Protein AF-A0ABD1DBE0-F1 (afdb_monomer_lite)

Sequence (250 aa):
MDDDDFSSISGDSIPGVVDIRVKKTTKARCPPITVRNKSAIEINNLMSRLGGGGGNYSLRNFEKAVQIKVKCADLFQKITAELVQLNAEFFTHAKPEDALVKIVLSGLPVFEVDDLIEELEKNNIFPREVKVLSKSEGGNRALYLLNFLKGSVKLTQLREAEKASPSPRKFTSNVVAPGLSFASIAAGPGTGSPPGASTDEKEAPNDDLFTVTEFLGLAREMYARLSKCTTREEQFFALHELMVKYIYVH

pLDDT: mean 73.66, std 19.6, range [35.22, 97.19]

Organism: Culex pipiens pipiens (NCBI:txid38569)

Foldseek 3Di:
DDDDDPDDDPDDDDPDPDPPPPPPDPQPFFFKKKFFPDDPVRVVVVCVVLVVPDPQWDWDDDPGIIIIGGRDPVSVVVSVVVCVVVVTDMDTDPDLQADWWKKKWWDAFDDDPVVVQVVCVVLVHHFPDKDWDDDDPVRGITIIITIHGVPSDDPVSVVVSVVPDPDPRDTDIDGDDPDDDDDDDDDDDDDDDDDDDDDPPPPPPPVPDDDPVRVVVLVVQLVVQCVPDPDPVSNVVSVVVSCCVPVPPD

Structure (mmCIF, N/CA/C/O backbone):
data_AF-A0ABD1DBE0-F1
#
_entry.id   AF-A0ABD1DBE0-F1
#
loop_
_atom_site.group_PDB
_atom_site.id
_atom_site.type_symbol
_atom_site.label_atom_id
_atom_site.label_alt_id
_atom_site.label_comp_id
_atom_site.label_asym_id
_atom_site.label_entity_id
_atom_site.label_seq_id
_atom_site.pdbx_PDB_ins_code
_atom_site.Cartn_x
_atom_site.Cartn_y
_atom_site.Cartn_z
_atom_site.occupancy
_atom_site.B_iso_or_equiv
_atom_site.auth_seq_id
_atom_site.auth_comp_id
_atom_site.auth_asym_id
_atom_site.auth_atom_id
_atom_site.pdbx_PDB_model_num
ATOM 1 N N . MET A 1 1 ? -63.880 -35.839 4.174 1.00 60.94 1 MET A N 1
ATOM 2 C CA . MET A 1 1 ? -63.346 -37.208 4.085 1.00 60.94 1 MET A CA 1
ATOM 3 C C . MET A 1 1 ? -62.734 -37.260 2.716 1.00 60.94 1 MET A C 1
ATOM 5 O O . MET A 1 1 ? -63.444 -37.565 1.776 1.00 60.94 1 MET A O 1
ATOM 9 N N . ASP A 1 2 ? -61.486 -36.825 2.635 1.00 56.28 2 ASP A N 1
ATOM 10 C CA . ASP A 1 2 ? -60.647 -36.938 1.452 1.00 56.28 2 ASP A CA 1
ATOM 11 C C . ASP A 1 2 ? -59.255 -37.208 2.020 1.00 56.28 2 ASP A C 1
ATOM 13 O O . ASP A 1 2 ? -58.654 -36.359 2.682 1.00 56.28 2 ASP A O 1
ATOM 17 N N . ASP A 1 3 ? -58.882 -38.480 1.930 1.00 64.38 3 ASP A N 1
ATOM 18 C CA . ASP A 1 3 ? -57.630 -39.059 2.386 1.00 64.38 3 ASP A CA 1
ATOM 19 C C . ASP A 1 3 ? -56.597 -38.873 1.267 1.00 64.38 3 ASP A C 1
ATOM 21 O O . ASP A 1 3 ? -56.601 -39.615 0.286 1.00 64.38 3 ASP A O 1
ATOM 25 N N . ASP A 1 4 ? -55.731 -37.866 1.393 1.00 63.47 4 ASP A N 1
ATOM 26 C CA . ASP A 1 4 ? -54.583 -37.693 0.500 1.00 63.47 4 ASP A CA 1
ATOM 27 C C . ASP A 1 4 ? -53.352 -38.408 1.080 1.00 63.47 4 ASP A C 1
ATOM 29 O O . ASP A 1 4 ? -52.659 -37.924 1.982 1.00 63.47 4 ASP A O 1
ATOM 33 N N . ASP A 1 5 ? -53.111 -39.592 0.519 1.00 64.62 5 ASP A N 1
ATOM 34 C CA . ASP A 1 5 ? -51.928 -40.440 0.651 1.00 64.62 5 ASP A CA 1
ATOM 35 C C . ASP A 1 5 ? -50.642 -39.688 0.248 1.00 64.62 5 ASP A C 1
ATOM 37 O O . ASP A 1 5 ? -50.297 -39.564 -0.931 1.00 64.62 5 ASP A O 1
ATOM 41 N N . PHE A 1 6 ? -49.862 -39.231 1.232 1.00 63.81 6 PHE A N 1
ATOM 42 C CA . PHE A 1 6 ? -48.467 -38.842 1.011 1.00 63.81 6 PHE A CA 1
ATOM 43 C C . PHE A 1 6 ? -47.574 -40.086 1.047 1.00 63.81 6 PHE A C 1
ATOM 45 O O . PHE A 1 6 ? -47.069 -40.511 2.089 1.00 63.81 6 PHE A O 1
ATOM 52 N N . SER A 1 7 ? -47.366 -40.664 -0.135 1.00 60.12 7 SER A N 1
ATOM 53 C CA . SER A 1 7 ? -46.402 -41.731 -0.388 1.00 60.12 7 SER A CA 1
ATOM 54 C C . SER A 1 7 ? -45.009 -41.362 0.133 1.00 60.12 7 SER A C 1
ATOM 56 O O . SER A 1 7 ? -44.424 -40.344 -0.246 1.00 60.12 7 SER A O 1
ATOM 58 N N . SER A 1 8 ? -44.476 -42.227 0.991 1.00 59.47 8 SER A N 1
ATOM 59 C CA . SER A 1 8 ? -43.139 -42.143 1.568 1.00 59.47 8 SER A CA 1
ATOM 60 C C . SER A 1 8 ? -42.066 -42.281 0.484 1.00 59.47 8 SER A C 1
ATOM 62 O O . SER A 1 8 ? -41.892 -43.352 -0.093 1.00 59.47 8 SER A O 1
ATOM 64 N N . ILE A 1 9 ? -41.326 -41.203 0.216 1.00 57.12 9 ILE A N 1
ATOM 65 C CA . ILE A 1 9 ? -40.129 -41.237 -0.629 1.00 57.12 9 ILE A CA 1
ATOM 66 C C . ILE A 1 9 ? -38.956 -41.692 0.245 1.00 57.12 9 ILE A C 1
ATOM 68 O O . ILE A 1 9 ? -38.385 -40.915 1.011 1.00 57.12 9 ILE A O 1
ATOM 72 N N . SER A 1 10 ? -38.608 -42.971 0.139 1.00 58.34 10 SER A N 1
ATOM 73 C CA . SER A 1 10 ? -37.340 -43.533 0.602 1.00 58.34 10 SER A CA 1
ATOM 74 C C . SER A 1 10 ? -36.213 -42.960 -0.260 1.00 58.34 10 SER A C 1
ATOM 76 O O . SER A 1 10 ? -35.997 -43.390 -1.389 1.00 58.34 10 SER A O 1
ATOM 78 N N . GLY A 1 11 ? -35.529 -41.941 0.259 1.00 54.66 11 GLY A N 1
ATOM 79 C CA . GLY A 1 11 ? -34.370 -41.335 -0.388 1.00 54.66 11 GLY A CA 1
ATOM 80 C C . GLY A 1 11 ? -33.177 -42.287 -0.392 1.00 54.66 11 GLY A C 1
ATOM 81 O O . GLY A 1 11 ? -32.609 -42.583 0.661 1.00 54.66 11 GLY A O 1
ATOM 82 N N . ASP A 1 12 ? -32.804 -42.736 -1.588 1.00 50.94 12 ASP A N 1
ATOM 83 C CA . ASP A 1 12 ? -31.560 -43.442 -1.871 1.00 50.94 12 ASP A CA 1
ATOM 84 C C . ASP A 1 12 ? -30.353 -42.677 -1.314 1.00 50.94 12 ASP A C 1
ATOM 86 O O . ASP A 1 12 ? -30.133 -41.491 -1.575 1.00 50.94 12 ASP A O 1
ATOM 90 N N . SER A 1 13 ? -29.552 -43.385 -0.523 1.00 50.91 13 SER A N 1
ATOM 91 C CA . SER A 1 13 ? -28.300 -42.884 0.032 1.00 50.91 13 SER A CA 1
ATOM 92 C C . SER A 1 13 ? -27.265 -42.768 -1.083 1.00 50.91 13 SER A C 1
ATOM 94 O O . SER A 1 13 ? -26.750 -43.778 -1.551 1.00 50.91 13 SER A O 1
ATOM 96 N N . ILE A 1 14 ? -26.953 -41.539 -1.504 1.00 63.38 14 ILE A N 1
ATOM 97 C CA . ILE A 1 14 ? -25.904 -41.248 -2.490 1.00 63.38 14 ILE A CA 1
ATOM 98 C C . ILE A 1 14 ? -24.526 -41.554 -1.863 1.00 63.38 14 ILE A C 1
ATOM 100 O O . ILE A 1 14 ? -24.116 -40.858 -0.928 1.00 63.38 14 ILE A O 1
ATOM 104 N N . PRO A 1 15 ? -23.766 -42.547 -2.362 1.00 53.00 15 PRO A N 1
ATOM 105 C CA . PRO A 1 15 ? -22.412 -42.813 -1.903 1.00 53.00 15 PRO A CA 1
ATOM 106 C C . PRO A 1 15 ? -21.446 -41.895 -2.660 1.00 53.00 15 PRO A C 1
ATOM 108 O O . PRO A 1 15 ? -21.147 -42.114 -3.831 1.00 53.00 15 PRO A O 1
ATOM 111 N N . GLY A 1 16 ? -20.972 -40.831 -2.010 1.00 47.97 16 GLY A N 1
ATOM 112 C CA . GLY A 1 16 ? -20.000 -39.931 -2.643 1.00 47.97 16 GLY A CA 1
ATOM 113 C C . GLY A 1 16 ? -19.801 -38.561 -2.004 1.00 47.97 16 GLY A C 1
ATOM 114 O O . GLY A 1 16 ? -19.225 -37.683 -2.644 1.00 47.97 16 GLY A O 1
ATOM 115 N N . VAL A 1 17 ? -20.258 -38.336 -0.767 1.00 46.41 17 VAL A N 1
ATOM 116 C CA . VAL A 1 17 ? -19.965 -37.084 -0.058 1.00 46.41 17 VAL A CA 1
ATOM 117 C C . VAL A 1 17 ? -18.508 -37.126 0.392 1.00 46.41 17 VAL A C 1
ATOM 119 O O . VAL A 1 17 ? -18.165 -37.681 1.433 1.00 46.41 17 VAL A O 1
ATOM 122 N N . VAL A 1 18 ? -17.638 -36.573 -0.452 1.00 51.31 18 VAL A N 1
ATOM 123 C CA . VAL A 1 18 ? -16.249 -36.276 -0.115 1.00 51.31 18 VAL A CA 1
ATOM 124 C C . VAL A 1 18 ? -16.282 -35.362 1.102 1.00 51.31 18 VAL A C 1
ATOM 126 O O . VAL A 1 18 ? -16.837 -34.267 1.049 1.00 51.31 18 VAL A O 1
ATOM 129 N N . ASP A 1 19 ? -15.722 -35.841 2.206 1.00 44.81 19 ASP A N 1
ATOM 130 C CA . ASP A 1 19 ? -15.603 -35.119 3.465 1.00 44.81 19 ASP A CA 1
ATOM 131 C C . ASP A 1 19 ? -14.685 -33.903 3.236 1.00 44.81 19 ASP A C 1
ATOM 133 O O . ASP A 1 19 ? -13.456 -33.971 3.356 1.00 44.81 19 ASP A O 1
ATOM 137 N N . ILE A 1 20 ? -15.266 -32.782 2.790 1.00 51.00 20 ILE A N 1
ATOM 138 C CA . ILE A 1 20 ? -14.554 -31.516 2.623 1.00 51.00 20 ILE A CA 1
ATOM 139 C C . ILE A 1 20 ? -14.240 -31.033 4.035 1.00 51.00 20 ILE A C 1
ATOM 141 O O . ILE A 1 20 ? -14.990 -30.273 4.648 1.00 51.00 20 ILE A O 1
ATOM 145 N N . ARG A 1 21 ? -13.090 -31.469 4.560 1.00 43.38 21 ARG A N 1
ATOM 146 C CA . ARG A 1 21 ? -12.426 -30.836 5.699 1.00 43.38 21 ARG A CA 1
ATOM 147 C C . ARG A 1 21 ? -12.180 -29.379 5.327 1.00 43.38 21 ARG A C 1
ATOM 149 O O . ARG A 1 21 ? -11.148 -29.038 4.745 1.00 43.38 21 ARG A O 1
ATOM 156 N N . VAL A 1 22 ? -13.134 -28.517 5.674 1.00 44.88 22 VAL A N 1
ATOM 157 C CA . VAL A 1 22 ? -12.983 -27.065 5.658 1.00 44.88 22 VAL A CA 1
ATOM 158 C C . VAL A 1 22 ? -11.806 -26.761 6.573 1.00 44.88 22 VAL A C 1
ATOM 160 O O . VAL A 1 22 ? -11.912 -26.789 7.802 1.00 44.88 22 VAL A O 1
ATOM 163 N N . LYS A 1 23 ? -10.632 -26.555 5.967 1.00 46.38 23 LYS A N 1
ATOM 164 C CA . LYS A 1 23 ? -9.435 -26.116 6.676 1.00 46.38 23 LYS A CA 1
ATOM 165 C C . LYS A 1 23 ? -9.840 -24.862 7.438 1.00 46.38 23 LYS A C 1
ATOM 167 O O . LYS A 1 23 ? -10.303 -23.908 6.820 1.00 46.38 23 LYS A O 1
ATOM 172 N N . LYS A 1 24 ? -9.709 -24.887 8.770 1.00 48.47 24 LYS A N 1
ATOM 173 C CA . LYS A 1 24 ? -9.919 -23.722 9.637 1.00 48.47 24 LYS A CA 1
ATOM 174 C C . LYS A 1 24 ? -9.063 -22.583 9.092 1.00 48.47 24 LYS A C 1
ATOM 176 O O . LYS A 1 24 ? -7.869 -22.518 9.367 1.00 48.47 24 LYS A O 1
ATOM 181 N N . THR A 1 25 ? -9.667 -21.707 8.299 1.00 49.22 25 THR A N 1
ATOM 182 C CA . THR A 1 25 ? -9.037 -20.473 7.856 1.00 49.22 25 THR A CA 1
ATOM 183 C C . THR A 1 25 ? -8.754 -19.685 9.119 1.00 49.22 25 THR A C 1
ATOM 185 O O . THR A 1 25 ? -9.671 -19.374 9.888 1.00 49.22 25 THR A O 1
ATOM 188 N N . THR A 1 26 ? -7.478 -19.433 9.385 1.00 57.81 26 THR A N 1
ATOM 189 C CA . THR A 1 26 ? -7.055 -18.535 10.450 1.00 57.81 26 THR A CA 1
ATOM 190 C C . THR A 1 26 ? -7.797 -17.222 10.241 1.00 57.81 26 THR A C 1
ATOM 192 O O . THR A 1 26 ? -7.632 -16.559 9.222 1.00 57.81 26 THR A O 1
ATOM 195 N N . LYS A 1 27 ? -8.716 -16.894 11.160 1.00 64.81 27 LYS A N 1
ATOM 196 C CA . LYS A 1 27 ? -9.523 -15.676 11.068 1.00 64.81 27 LYS A CA 1
ATOM 197 C C . LYS A 1 27 ? -8.554 -14.500 11.021 1.00 64.81 27 LYS A C 1
ATOM 199 O O . LYS A 1 27 ? -7.912 -14.200 12.030 1.00 64.81 27 LYS A O 1
ATOM 204 N N . ALA A 1 28 ? -8.408 -13.895 9.844 1.00 65.88 28 ALA A N 1
ATOM 205 C CA . ALA A 1 28 ? -7.557 -12.737 9.656 1.00 65.88 28 ALA A CA 1
ATOM 206 C C . ALA A 1 28 ? -8.012 -11.665 10.652 1.00 65.88 28 ALA A C 1
ATOM 208 O O . ALA A 1 28 ? -9.179 -11.270 10.677 1.00 65.88 28 ALA A O 1
ATOM 209 N N . ARG A 1 29 ? -7.113 -11.262 11.553 1.00 78.88 29 ARG A N 1
ATOM 210 C CA . ARG A 1 29 ? -7.430 -10.223 12.534 1.00 78.88 29 ARG A CA 1
ATOM 211 C C . ARG A 1 29 ? -7.582 -8.899 11.797 1.00 78.88 29 ARG A C 1
ATOM 213 O O . ARG A 1 29 ? -6.712 -8.530 11.012 1.00 78.88 29 ARG A O 1
ATOM 220 N N . CYS A 1 30 ? -8.670 -8.188 12.076 1.00 87.44 30 CYS A N 1
ATOM 221 C CA . CYS A 1 30 ? -8.876 -6.852 11.534 1.00 87.44 30 CYS A CA 1
ATOM 222 C C . CYS A 1 30 ? -7.806 -5.891 12.086 1.00 87.44 30 CYS A C 1
ATOM 224 O O . CYS A 1 30 ? -7.442 -5.994 13.266 1.00 87.44 30 CYS A O 1
ATOM 226 N N . PRO A 1 31 ? -7.298 -4.960 11.262 1.00 89.12 31 PRO A N 1
ATOM 227 C CA . PRO A 1 31 ? -6.355 -3.956 11.726 1.00 89.12 31 PRO A CA 1
ATOM 228 C C . PRO A 1 31 ? -7.013 -3.017 12.755 1.00 89.12 31 PRO A C 1
ATOM 230 O O . PRO A 1 31 ? -8.228 -2.809 12.720 1.00 89.12 31 PRO A O 1
ATOM 233 N N . PRO A 1 32 ? -6.236 -2.438 13.687 1.00 93.94 32 PRO A N 1
ATOM 234 C CA . PRO A 1 32 ? -6.761 -1.443 14.613 1.00 93.94 32 PRO A CA 1
ATOM 235 C C . PRO A 1 32 ? -7.088 -0.127 13.888 1.00 93.94 32 PRO A C 1
ATOM 237 O O . PRO A 1 32 ? -6.366 0.292 12.979 1.00 93.94 32 PRO A O 1
ATOM 240 N N . ILE A 1 33 ? -8.159 0.532 14.334 1.00 95.00 33 ILE A N 1
ATOM 241 C CA . ILE A 1 33 ? -8.609 1.857 13.883 1.00 95.00 33 ILE A CA 1
ATOM 242 C C . ILE A 1 33 ? -8.226 2.862 14.969 1.00 95.00 33 ILE A C 1
ATOM 244 O O . ILE A 1 33 ? -8.607 2.687 16.117 1.00 95.00 33 ILE A O 1
ATOM 248 N N . THR A 1 34 ? -7.500 3.918 14.639 1.00 96.12 34 THR A N 1
ATOM 249 C CA . THR A 1 34 ? -7.138 4.999 15.562 1.00 96.12 34 THR A CA 1
ATOM 250 C C . THR A 1 34 ? -7.891 6.258 15.163 1.00 96.12 34 THR A C 1
ATOM 252 O O . THR A 1 34 ? -7.626 6.816 14.105 1.00 96.12 34 THR A O 1
ATOM 255 N N . VAL A 1 35 ? -8.815 6.723 15.997 1.00 96.88 35 VAL A N 1
ATOM 256 C CA . VAL A 1 35 ? -9.623 7.924 15.744 1.00 96.88 35 VAL A CA 1
ATOM 257 C C . VAL A 1 35 ? -9.042 9.098 16.528 1.00 96.88 35 VAL A C 1
ATOM 259 O O . VAL A 1 35 ? -8.785 8.963 17.724 1.00 96.88 35 VAL A O 1
ATOM 262 N N . ARG A 1 36 ? -8.810 10.238 15.874 1.00 96.31 36 ARG A N 1
ATOM 263 C CA . ARG A 1 36 ? -8.337 11.481 16.503 1.00 96.31 36 ARG A CA 1
ATOM 264 C C . ARG A 1 36 ? -9.504 12.388 16.873 1.00 96.31 36 ARG A C 1
ATOM 266 O O . ARG A 1 36 ? -10.579 12.295 16.289 1.00 96.31 36 ARG A O 1
ATOM 273 N N . ASN A 1 37 ? -9.269 13.271 17.845 1.00 94.69 37 ASN A N 1
ATOM 274 C CA . ASN A 1 37 ? -10.203 14.336 18.241 1.00 94.69 37 ASN A CA 1
ATOM 275 C C . ASN A 1 37 ? -11.610 13.837 18.627 1.00 94.69 37 ASN A C 1
ATOM 277 O O . ASN A 1 37 ? -12.593 14.562 18.495 1.00 94.69 37 ASN A O 1
ATOM 281 N N . LYS A 1 38 ? -11.710 12.589 19.098 1.00 96.12 38 LYS A N 1
ATOM 282 C CA . LYS A 1 38 ? -12.946 11.977 19.588 1.00 96.12 38 LYS A CA 1
ATOM 283 C C . LYS A 1 38 ? -12.717 11.370 20.958 1.00 96.12 38 LYS A C 1
ATOM 285 O O . LYS A 1 38 ? -11.703 10.715 21.196 1.00 96.12 38 LYS A O 1
ATOM 290 N N . SER A 1 39 ? -13.666 11.594 21.854 1.00 95.75 39 SER A N 1
ATOM 291 C CA . SER A 1 39 ? -13.662 11.018 23.193 1.00 95.75 39 SER A CA 1
ATOM 292 C C . SER A 1 39 ? -14.046 9.539 23.155 1.00 95.75 39 SER A C 1
ATOM 294 O O . SER A 1 39 ? -14.795 9.079 22.290 1.00 95.75 39 SER A O 1
ATOM 296 N N . ALA A 1 40 ? -13.579 8.780 24.147 1.00 95.56 40 ALA A N 1
ATOM 297 C CA . ALA A 1 40 ? -13.954 7.376 24.297 1.00 95.56 40 ALA A CA 1
ATOM 298 C C . ALA A 1 40 ? -15.474 7.190 24.429 1.00 95.56 40 ALA A C 1
ATOM 300 O O . ALA A 1 40 ? -16.008 6.183 23.978 1.00 95.56 40 ALA A O 1
ATOM 301 N N . ILE A 1 41 ? -16.164 8.179 25.008 1.00 95.88 41 ILE A N 1
ATOM 302 C CA . ILE A 1 41 ? -17.616 8.184 25.200 1.00 95.88 41 ILE A CA 1
ATOM 303 C C . ILE A 1 41 ? -18.332 8.306 23.851 1.00 95.88 41 ILE A C 1
ATOM 305 O O . ILE A 1 41 ? -19.214 7.503 23.561 1.00 95.88 41 ILE A O 1
ATOM 309 N N . GLU A 1 42 ? -17.923 9.248 22.994 1.00 95.56 42 GLU A N 1
ATOM 310 C CA . GLU A 1 42 ? -18.487 9.391 21.643 1.00 95.56 42 GLU A CA 1
ATOM 311 C C . GLU A 1 42 ? -18.301 8.116 20.819 1.00 95.56 42 GLU A C 1
ATOM 313 O O . GLU A 1 42 ? -19.245 7.649 20.181 1.00 95.56 42 GLU A O 1
ATOM 318 N N . ILE A 1 43 ? -17.104 7.523 20.872 1.00 95.62 43 ILE A N 1
ATOM 319 C CA . ILE A 1 43 ? -16.826 6.257 20.190 1.00 95.62 43 ILE A CA 1
ATOM 320 C C . ILE A 1 43 ? -17.679 5.130 20.777 1.00 95.62 43 ILE A C 1
ATOM 322 O O . ILE A 1 43 ? -18.236 4.335 20.028 1.00 95.62 43 ILE A O 1
ATOM 326 N N . ASN A 1 44 ? -17.847 5.056 22.096 1.00 94.88 44 ASN A N 1
ATOM 327 C CA . ASN A 1 44 ? -18.676 4.023 22.712 1.00 94.88 44 ASN A CA 1
ATOM 328 C C . ASN A 1 44 ? -20.164 4.159 22.332 1.00 94.88 44 ASN A C 1
ATOM 330 O O . ASN A 1 44 ? -20.834 3.155 22.078 1.00 94.88 44 ASN A O 1
ATOM 334 N N . ASN A 1 45 ? -20.664 5.392 22.215 1.00 95.19 45 ASN A N 1
ATOM 335 C CA . ASN A 1 45 ? -22.016 5.683 21.733 1.00 95.19 45 ASN A CA 1
ATOM 336 C C . ASN A 1 45 ? -22.184 5.278 20.259 1.00 95.19 45 ASN A C 1
ATOM 338 O O . ASN A 1 45 ? -23.183 4.651 19.902 1.00 95.19 45 ASN A O 1
ATOM 342 N N . LEU A 1 46 ? -21.180 5.564 19.420 1.00 94.75 46 LEU A N 1
ATOM 343 C CA . LEU A 1 46 ? -21.120 5.125 18.022 1.00 94.75 46 LEU A CA 1
ATOM 344 C C . LEU A 1 46 ? -21.196 3.595 17.913 1.00 94.75 46 LEU A C 1
ATOM 346 O O . LEU A 1 46 ? -22.011 3.050 17.171 1.00 94.75 46 LEU A O 1
ATOM 350 N N . MET A 1 47 ? -20.377 2.899 18.703 1.00 93.44 47 MET A N 1
ATOM 351 C CA . MET A 1 47 ? -20.315 1.437 18.730 1.00 93.44 47 MET A CA 1
ATOM 352 C C . MET A 1 47 ? -21.628 0.808 19.198 1.00 93.44 47 MET A C 1
ATOM 354 O O . MET A 1 47 ? -22.054 -0.206 18.644 1.00 93.44 47 MET A O 1
ATOM 358 N N . SER A 1 48 ? -22.289 1.423 20.178 1.00 92.88 48 SER A N 1
ATOM 359 C CA . SER A 1 48 ? -23.592 0.970 20.674 1.00 92.88 48 SER A CA 1
ATOM 360 C C . SER A 1 48 ? -24.670 1.082 19.593 1.00 92.88 48 SER A C 1
ATOM 362 O O . SER A 1 48 ? -25.445 0.146 19.406 1.00 92.88 48 SER A O 1
ATOM 364 N N . ARG A 1 49 ? -24.666 2.173 18.812 1.00 94.12 49 ARG A N 1
ATOM 365 C CA . ARG A 1 49 ? -25.601 2.379 17.693 1.00 94.12 49 ARG A CA 1
ATOM 366 C C . ARG A 1 49 ? -25.413 1.366 16.562 1.00 94.12 49 ARG A C 1
ATOM 368 O O . ARG A 1 49 ? -26.392 0.908 15.985 1.00 94.12 49 ARG A O 1
ATOM 375 N N . LEU A 1 50 ? -24.171 0.982 16.266 1.00 92.50 50 LEU A N 1
ATOM 376 C CA . LEU A 1 50 ? -23.844 0.020 15.204 1.00 92.50 50 LEU A CA 1
ATOM 377 C C . LEU A 1 50 ? -24.085 -1.453 15.597 1.00 92.50 50 LEU A C 1
ATOM 379 O O . LEU A 1 50 ? -23.757 -2.354 14.821 1.00 92.50 50 LEU A O 1
ATOM 383 N N . GLY A 1 51 ? -24.638 -1.715 16.788 1.00 86.69 51 GLY A N 1
ATOM 384 C CA . GLY A 1 51 ? -24.875 -3.070 17.294 1.00 86.69 51 GLY A CA 1
ATOM 385 C C . GLY A 1 51 ? -23.607 -3.765 17.801 1.00 86.69 51 GLY A C 1
ATOM 386 O O . GLY A 1 51 ? -23.551 -4.990 17.855 1.00 86.69 51 GLY A O 1
ATOM 387 N N . GLY A 1 52 ? -22.572 -3.005 18.174 1.00 76.19 52 GLY A N 1
ATOM 388 C CA . GLY A 1 52 ? -21.287 -3.521 18.658 1.00 76.19 52 GLY A CA 1
ATOM 389 C C . GLY A 1 52 ? -21.299 -4.095 20.082 1.00 76.19 52 GLY A C 1
ATOM 390 O O . GLY A 1 52 ? -20.241 -4.495 20.573 1.00 76.19 52 GLY A O 1
ATOM 391 N N . GLY A 1 53 ? -22.455 -4.143 20.753 1.00 69.38 53 GLY A N 1
ATOM 392 C CA . GLY A 1 53 ? -22.594 -4.704 22.100 1.00 69.38 53 GLY A CA 1
ATOM 393 C C . GLY A 1 53 ? -22.090 -6.154 22.194 1.00 69.38 53 GLY A C 1
ATOM 394 O O . GLY A 1 53 ? -22.167 -6.915 21.232 1.00 69.38 53 GLY A O 1
ATOM 395 N N . GLY A 1 54 ? -21.536 -6.540 23.350 1.00 75.56 54 GLY A N 1
ATOM 396 C CA . GLY A 1 54 ? -21.134 -7.932 23.617 1.00 75.56 54 GLY A CA 1
ATOM 397 C C . GLY A 1 54 ? -19.644 -8.267 23.445 1.00 75.56 54 GLY A C 1
ATOM 398 O O . GLY A 1 54 ? -19.300 -9.410 23.166 1.00 75.56 54 GLY A O 1
ATOM 399 N N . GLY A 1 55 ? -18.729 -7.303 23.606 1.00 86.00 55 GLY A N 1
ATOM 400 C CA . GLY A 1 55 ? -17.284 -7.594 23.629 1.00 86.00 55 GLY A CA 1
ATOM 401 C C . GLY A 1 55 ? -16.667 -7.892 22.255 1.00 86.00 55 GLY A C 1
ATOM 402 O O . GLY A 1 55 ? -15.599 -8.510 22.162 1.00 86.00 55 GLY A O 1
ATOM 403 N N . ASN A 1 56 ? -17.324 -7.438 21.183 1.00 91.00 56 ASN A N 1
ATOM 404 C CA . ASN A 1 56 ? -16.848 -7.537 19.800 1.00 91.00 56 ASN A CA 1
ATOM 405 C C . ASN A 1 56 ? -15.761 -6.506 19.450 1.00 91.00 56 ASN A C 1
ATOM 407 O O . ASN A 1 56 ? -15.141 -6.591 18.385 1.00 91.00 56 ASN A O 1
ATOM 411 N N . TYR A 1 57 ? -15.495 -5.565 20.356 1.00 94.44 57 TYR A N 1
ATOM 412 C CA . TYR A 1 57 ? -14.438 -4.572 20.234 1.00 94.44 57 TYR A CA 1
ATOM 413 C C . TYR A 1 57 ? -13.740 -4.320 21.574 1.00 94.44 57 TYR A C 1
ATOM 415 O O . TYR A 1 57 ? -14.281 -4.625 22.635 1.00 94.44 57 TYR A O 1
ATOM 423 N N . SER A 1 58 ? -12.534 -3.754 21.522 1.00 94.38 58 SER A N 1
ATOM 424 C CA . SER A 1 58 ? -11.872 -3.151 22.681 1.00 94.38 58 SER A CA 1
ATOM 425 C C . SER A 1 58 ? -11.437 -1.730 22.352 1.00 94.38 58 SER A C 1
ATOM 427 O O . SER A 1 58 ? -10.920 -1.483 21.260 1.00 94.38 58 SER A O 1
ATOM 429 N N . LEU A 1 59 ? -11.578 -0.821 23.313 1.00 95.69 59 LEU A N 1
ATOM 430 C CA . LEU A 1 59 ? -11.097 0.553 23.207 1.00 95.69 59 LEU A CA 1
ATOM 431 C C . LEU A 1 59 ? -9.811 0.722 24.014 1.00 95.69 59 LEU A C 1
ATOM 433 O O . LEU A 1 59 ? -9.679 0.175 25.108 1.00 95.69 59 LEU A O 1
ATOM 437 N N . ARG A 1 60 ? -8.866 1.490 23.475 1.00 96.50 60 ARG A N 1
ATOM 438 C CA . ARG A 1 60 ? -7.675 1.949 24.187 1.00 96.50 60 ARG A CA 1
ATOM 439 C C . ARG A 1 60 ? -7.554 3.453 24.005 1.00 96.50 60 ARG A C 1
ATOM 441 O O . ARG A 1 60 ? -7.452 3.928 22.876 1.00 96.50 60 ARG A O 1
ATOM 448 N N . ASN A 1 61 ? -7.569 4.181 25.112 1.00 96.62 61 ASN A N 1
ATOM 449 C CA . ASN A 1 61 ? -7.461 5.633 25.095 1.00 96.62 61 ASN A CA 1
ATOM 450 C C . ASN A 1 61 ? -5.990 6.048 25.057 1.00 96.62 61 ASN A C 1
ATOM 452 O O . ASN A 1 61 ? -5.159 5.484 25.770 1.00 96.62 61 ASN A O 1
ATOM 456 N N . PHE A 1 62 ? -5.697 7.039 24.229 1.00 94.00 62 PHE A N 1
ATOM 457 C CA . PHE A 1 62 ? -4.429 7.748 24.134 1.00 94.00 62 PHE A CA 1
ATOM 458 C C . PHE A 1 62 ? -4.689 9.243 24.345 1.00 94.00 62 PHE A C 1
ATOM 460 O O . PHE A 1 62 ? -5.824 9.700 24.228 1.00 94.00 62 PHE A O 1
ATOM 467 N N . GLU A 1 63 ? -3.636 10.014 24.616 1.00 91.94 63 GLU A N 1
ATOM 468 C CA . GLU A 1 63 ? -3.727 11.435 24.991 1.00 91.94 63 GLU A CA 1
ATOM 469 C C . GLU A 1 63 ? -4.559 12.291 24.014 1.00 91.94 63 GLU A C 1
ATOM 471 O O . GLU A 1 63 ? -5.263 13.201 24.437 1.00 91.94 63 GLU A O 1
ATOM 476 N N . LYS A 1 64 ? -4.528 11.979 22.709 1.00 93.50 64 LYS A N 1
ATOM 477 C CA . LYS A 1 64 ? -5.272 12.708 21.657 1.00 93.50 64 LYS A CA 1
ATOM 478 C C . LYS A 1 64 ? -6.027 11.797 20.682 1.00 93.50 64 LYS A C 1
ATOM 480 O O . LYS A 1 64 ? -6.410 12.226 19.591 1.00 93.50 64 LYS A O 1
ATOM 485 N N . ALA A 1 65 ? -6.187 10.521 21.025 1.00 96.25 65 ALA A N 1
ATOM 486 C CA . ALA A 1 65 ? -6.790 9.542 20.129 1.00 96.25 65 ALA A CA 1
ATOM 487 C C . ALA A 1 65 ? -7.421 8.367 20.881 1.00 96.25 65 ALA A C 1
ATOM 489 O O . ALA A 1 65 ? -7.022 8.028 21.992 1.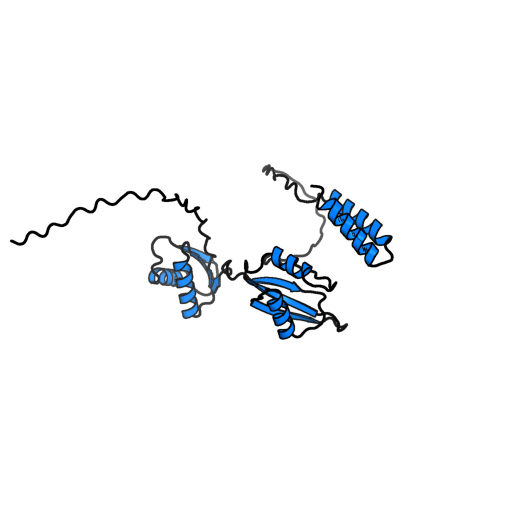00 96.25 65 ALA A O 1
ATOM 490 N N . VAL A 1 66 ? -8.362 7.688 20.236 1.00 97.19 66 VAL A N 1
ATOM 491 C CA . VAL A 1 66 ? -8.954 6.439 20.722 1.00 97.19 66 VAL A CA 1
ATOM 492 C C . VAL A 1 66 ? -8.675 5.350 19.699 1.00 97.19 66 VAL A C 1
ATOM 494 O O . VAL A 1 66 ? -9.041 5.469 18.531 1.00 97.19 66 VAL A O 1
ATOM 497 N N . GLN A 1 67 ? -8.016 4.276 20.128 1.00 96.44 67 GLN A N 1
ATOM 498 C CA . GLN A 1 67 ? -7.790 3.100 19.298 1.00 96.44 67 GLN A CA 1
ATOM 499 C C . GLN A 1 67 ? -8.890 2.066 19.534 1.00 96.44 67 GLN A C 1
ATOM 501 O O . GLN A 1 67 ? -9.126 1.628 20.658 1.00 96.44 67 GLN A O 1
ATOM 506 N N . ILE A 1 68 ? -9.517 1.633 18.450 1.00 95.44 68 ILE A N 1
ATOM 507 C CA . ILE A 1 68 ? -10.585 0.648 18.388 1.00 95.44 68 ILE A CA 1
ATOM 508 C C . ILE A 1 68 ? -10.000 -0.626 17.777 1.00 95.44 68 ILE A C 1
ATOM 510 O O . ILE A 1 68 ? -9.538 -0.636 16.633 1.00 95.44 68 ILE A O 1
ATOM 514 N N . LYS A 1 69 ? -10.011 -1.722 18.535 1.00 94.44 69 LYS A N 1
ATOM 515 C CA . LYS A 1 69 ? -9.701 -3.062 18.020 1.00 94.44 69 LYS A CA 1
ATOM 516 C C . LYS A 1 69 ? -11.001 -3.813 17.818 1.00 94.44 69 LYS A C 1
ATOM 518 O O . LYS A 1 69 ? -11.730 -4.024 18.781 1.00 94.44 69 LYS A O 1
ATOM 523 N N . VAL A 1 70 ? -11.276 -4.229 16.588 1.00 93.62 70 VAL A N 1
ATOM 524 C CA . VAL A 1 70 ? -12.529 -4.894 16.211 1.00 93.62 70 VAL A CA 1
ATOM 525 C C .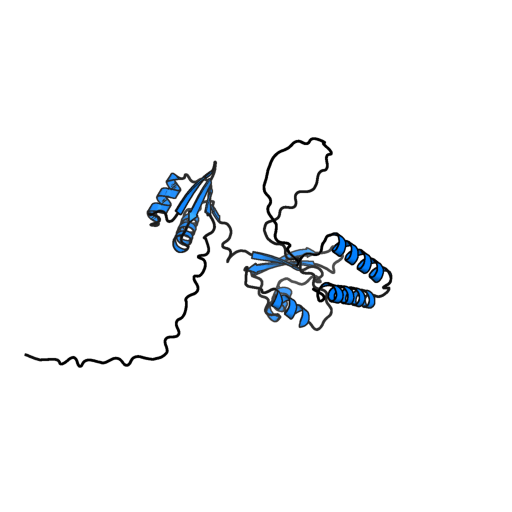 VAL A 1 70 ? -12.252 -6.370 15.929 1.00 93.62 70 VAL A C 1
ATOM 527 O O . VAL A 1 70 ? -11.268 -6.698 15.269 1.00 93.62 70 VAL A O 1
ATOM 530 N N . LYS A 1 71 ? -13.091 -7.276 16.441 1.00 90.88 71 LYS A N 1
ATOM 531 C CA . LYS A 1 71 ? -12.938 -8.729 16.222 1.00 90.88 71 LYS A CA 1
ATOM 532 C C . LYS A 1 71 ? -13.567 -9.218 14.913 1.00 90.88 71 LYS A C 1
ATOM 534 O O . LYS A 1 71 ? -13.156 -10.258 14.408 1.00 90.88 71 LYS A O 1
ATOM 539 N N . CYS A 1 72 ? -14.565 -8.499 14.398 1.00 88.69 72 CYS A N 1
ATOM 540 C CA . CYS A 1 72 ? -15.372 -8.888 13.241 1.00 88.69 72 CYS A CA 1
ATOM 541 C C . CYS A 1 72 ? -15.173 -7.928 12.057 1.00 88.69 72 CYS A C 1
ATOM 543 O O . CYS A 1 72 ? -15.172 -6.710 12.245 1.00 88.69 72 CYS A O 1
ATOM 545 N N . ALA A 1 73 ? -15.054 -8.475 10.843 1.00 87.94 73 ALA A N 1
ATOM 546 C CA . ALA A 1 73 ? -14.862 -7.700 9.617 1.00 87.94 73 ALA A CA 1
ATOM 547 C C . ALA A 1 73 ? -16.089 -6.840 9.262 1.00 87.94 73 ALA A C 1
ATOM 549 O O . ALA A 1 73 ? -15.929 -5.682 8.878 1.00 87.94 73 ALA A O 1
ATOM 550 N N . ASP A 1 74 ? -17.302 -7.354 9.478 1.00 90.50 74 ASP A N 1
ATOM 551 C CA . ASP A 1 74 ? -18.545 -6.623 9.186 1.00 90.50 74 ASP A CA 1
ATOM 552 C C . ASP A 1 74 ? -18.658 -5.359 10.040 1.00 90.50 74 ASP A C 1
ATOM 554 O O . ASP A 1 74 ? -18.999 -4.278 9.558 1.00 90.50 74 ASP A O 1
ATOM 558 N N . LEU A 1 75 ? -18.311 -5.479 11.325 1.00 91.75 75 LEU A N 1
ATOM 559 C CA . LEU A 1 75 ? -18.320 -4.356 12.255 1.00 91.75 75 LEU A CA 1
ATOM 560 C C . LEU A 1 75 ? -17.230 -3.336 11.891 1.00 91.75 75 LEU A C 1
ATOM 562 O O . LEU A 1 75 ? -17.481 -2.137 11.947 1.00 91.75 75 LEU A O 1
ATOM 566 N N . PHE A 1 76 ? -16.052 -3.792 11.449 1.00 92.12 76 PHE A N 1
ATOM 567 C CA . PHE A 1 76 ? -14.980 -2.914 10.970 1.00 92.12 76 PHE A CA 1
ATOM 568 C C . PHE A 1 76 ? -15.430 -2.059 9.776 1.00 92.12 76 PHE A C 1
ATOM 570 O O . PHE A 1 76 ? -15.179 -0.852 9.755 1.00 92.12 76 PHE A O 1
ATOM 577 N N . GLN A 1 77 ? -16.115 -2.660 8.797 1.00 91.88 77 GLN A N 1
ATOM 578 C CA . GLN A 1 77 ? -16.620 -1.928 7.633 1.00 91.88 77 GLN A CA 1
ATOM 579 C C . GLN A 1 77 ? -17.668 -0.887 8.034 1.00 91.88 77 GLN A C 1
ATOM 581 O O . GLN A 1 77 ? -17.557 0.267 7.624 1.00 91.88 77 GLN A O 1
ATOM 586 N N . LYS A 1 78 ? -18.623 -1.263 8.896 1.00 94.56 78 LYS A N 1
ATOM 587 C CA . LYS A 1 78 ? -19.656 -0.347 9.407 1.00 94.56 78 LYS A CA 1
ATOM 588 C C . LYS A 1 78 ? -19.059 0.850 10.146 1.00 94.56 78 LYS A C 1
ATOM 590 O O . LYS A 1 78 ? -19.433 1.980 9.863 1.00 94.56 78 LYS A O 1
ATOM 595 N N . ILE A 1 79 ? -18.097 0.618 11.044 1.00 94.19 79 ILE A N 1
ATOM 596 C CA . ILE A 1 79 ? -17.423 1.699 11.786 1.00 94.19 79 ILE A CA 1
ATOM 597 C C . ILE A 1 79 ? -16.688 2.629 10.829 1.00 94.19 79 ILE A C 1
ATOM 599 O O . ILE A 1 79 ? -16.769 3.843 10.969 1.00 94.19 79 ILE A O 1
ATOM 603 N N . THR A 1 80 ? -15.964 2.064 9.864 1.00 93.06 80 THR A N 1
ATOM 604 C CA . THR A 1 80 ? -15.189 2.854 8.905 1.00 93.06 80 THR A CA 1
ATOM 605 C C . THR A 1 80 ? -16.112 3.730 8.059 1.00 93.06 80 THR A C 1
ATOM 607 O O . THR A 1 80 ? -15.851 4.919 7.920 1.00 93.06 80 THR A O 1
ATOM 610 N N . ALA A 1 81 ? -17.217 3.172 7.551 1.00 94.12 81 ALA A N 1
ATOM 611 C CA . ALA A 1 81 ? -18.221 3.921 6.798 1.00 94.12 81 ALA A CA 1
ATOM 612 C C . ALA A 1 81 ? -18.825 5.066 7.629 1.00 94.12 81 ALA A C 1
ATOM 614 O O . ALA A 1 81 ? -18.912 6.194 7.152 1.00 94.12 81 ALA A O 1
ATOM 615 N N . GLU A 1 82 ? -19.169 4.801 8.888 1.00 9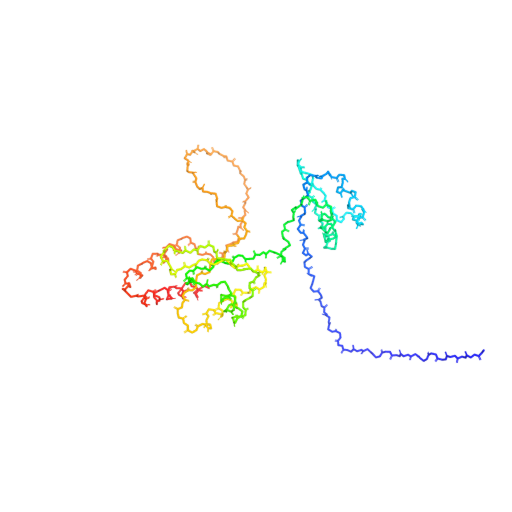5.69 82 GLU A N 1
ATOM 616 C CA . GLU A 1 82 ? -19.739 5.797 9.796 1.00 95.69 82 GLU A CA 1
ATOM 617 C C . GLU A 1 82 ? -18.732 6.908 10.154 1.00 95.69 82 GLU A C 1
ATOM 619 O O . GLU A 1 82 ? -19.078 8.086 10.180 1.00 95.69 82 GLU A O 1
ATOM 624 N N . LEU A 1 83 ? -17.459 6.567 10.390 1.00 94.69 83 LEU A N 1
ATOM 625 C CA . LEU A 1 83 ? -16.403 7.553 10.651 1.00 94.69 83 LEU A CA 1
ATOM 626 C C . LEU A 1 83 ? -16.150 8.457 9.438 1.00 94.69 83 LEU A C 1
ATOM 628 O O . LEU A 1 83 ? -15.913 9.651 9.620 1.00 94.69 83 LEU A O 1
ATOM 632 N N . VAL A 1 84 ? -16.238 7.908 8.220 1.00 93.31 84 VAL A N 1
ATOM 633 C CA . VAL A 1 84 ? -16.178 8.687 6.973 1.00 93.31 84 VAL A CA 1
ATOM 634 C C . VAL A 1 84 ? -17.380 9.623 6.864 1.00 93.31 84 VAL A C 1
ATOM 636 O O . VAL A 1 84 ? -17.193 10.803 6.594 1.00 93.31 84 VAL A O 1
ATOM 639 N N . GLN A 1 85 ? -18.598 9.143 7.134 1.00 95.19 85 GLN A N 1
ATOM 640 C CA . GLN A 1 85 ? -19.806 9.983 7.115 1.00 95.19 85 GLN A CA 1
ATOM 641 C C . GLN A 1 85 ? -19.741 11.132 8.128 1.00 95.19 85 GLN A C 1
ATOM 643 O O . GLN A 1 85 ? -20.226 12.229 7.861 1.00 95.19 85 GLN A O 1
ATOM 648 N N . LEU A 1 86 ? -19.112 10.898 9.279 1.00 94.56 86 LEU A N 1
ATOM 649 C CA . LEU A 1 86 ? -18.896 11.913 10.309 1.00 94.56 86 LEU A CA 1
ATOM 650 C C . LEU A 1 86 ? -17.730 12.865 10.000 1.00 94.56 86 LEU A C 1
ATOM 652 O O . LEU A 1 86 ? -17.453 13.739 10.823 1.00 94.56 86 LEU A O 1
ATOM 656 N N . ASN A 1 87 ? -17.033 12.692 8.869 1.00 92.81 87 ASN A N 1
ATOM 657 C CA . ASN A 1 87 ? -15.789 13.393 8.538 1.00 92.81 87 ASN A CA 1
ATOM 658 C C . ASN A 1 87 ? -14.774 13.360 9.696 1.00 92.81 87 ASN A C 1
ATOM 660 O O . ASN A 1 87 ? -14.070 14.335 9.961 1.00 92.81 87 ASN A O 1
ATOM 664 N N . ALA A 1 88 ? -14.724 12.250 10.437 1.00 93.44 88 ALA A N 1
ATOM 665 C CA . ALA A 1 88 ? -13.787 12.099 11.538 1.00 93.44 88 ALA A CA 1
ATOM 666 C C . ALA A 1 88 ? -12.374 11.849 10.993 1.00 93.44 88 ALA A C 1
ATOM 668 O O . ALA A 1 88 ? -12.183 11.077 10.056 1.00 93.44 88 ALA A O 1
ATOM 669 N N . GLU A 1 89 ? -11.360 12.442 11.620 1.00 91.88 89 GLU A N 1
ATOM 670 C CA . GLU A 1 89 ? -9.969 12.098 11.327 1.00 91.88 89 GLU A CA 1
ATOM 671 C C . GLU A 1 89 ? -9.636 10.743 11.959 1.00 91.88 89 GLU A C 1
ATOM 673 O O . GLU A 1 89 ? -9.504 10.624 13.181 1.00 91.88 89 GLU A O 1
ATOM 678 N N . PHE A 1 90 ? -9.484 9.699 11.148 1.00 93.75 90 PHE A N 1
ATOM 679 C CA . PHE A 1 90 ? -9.071 8.385 11.633 1.00 93.75 90 PHE A CA 1
ATOM 680 C C . PHE A 1 90 ? -7.991 7.755 10.754 1.00 93.75 90 PHE A C 1
ATOM 682 O O . PHE A 1 90 ? -7.880 8.012 9.560 1.00 93.75 90 PHE A O 1
ATOM 689 N N . PHE A 1 91 ? -7.192 6.893 11.376 1.00 87.81 91 PHE A N 1
ATOM 690 C CA . PHE A 1 91 ? -6.131 6.117 10.755 1.00 87.81 91 PHE A CA 1
ATOM 691 C C . PHE A 1 91 ? -6.428 4.645 10.976 1.00 87.81 91 PHE A C 1
ATOM 693 O O . PHE A 1 91 ? -6.478 4.181 12.112 1.00 87.81 91 PHE A O 1
ATOM 700 N N . THR A 1 92 ? -6.585 3.886 9.903 1.00 88.19 92 THR A N 1
ATOM 701 C CA . THR A 1 92 ? -6.526 2.423 9.981 1.00 88.19 92 THR A CA 1
ATOM 702 C C . THR A 1 92 ? -5.199 2.006 9.385 1.00 88.19 92 THR A C 1
ATOM 704 O O . THR A 1 92 ? -4.767 2.592 8.389 1.00 88.19 92 THR A O 1
ATOM 707 N N . HIS A 1 93 ? -4.522 1.019 9.975 1.00 74.88 93 HIS A N 1
ATOM 708 C CA . HIS A 1 93 ? -3.490 0.346 9.192 1.00 74.88 93 HIS A CA 1
ATOM 709 C C . HIS A 1 93 ? -4.193 -0.220 7.963 1.00 74.88 93 HIS A C 1
ATOM 711 O O . HIS A 1 93 ? -5.206 -0.904 8.130 1.00 74.88 93 HIS A O 1
ATOM 717 N N . ALA A 1 94 ? -3.696 0.129 6.768 1.00 61.84 94 ALA A N 1
ATOM 718 C CA . ALA A 1 94 ? -4.266 -0.328 5.508 1.00 61.84 94 ALA A CA 1
ATOM 719 C C . ALA A 1 94 ? -4.621 -1.806 5.650 1.00 61.84 94 ALA A C 1
ATOM 721 O O . ALA A 1 94 ? -3.796 -2.592 6.142 1.00 61.84 94 ALA A O 1
ATOM 722 N N . LYS A 1 95 ? -5.857 -2.174 5.279 1.00 60.31 95 LYS A N 1
ATOM 723 C CA . LYS A 1 95 ? -6.220 -3.588 5.185 1.00 60.31 95 LYS A CA 1
ATOM 724 C C . LYS A 1 95 ? -5.083 -4.274 4.424 1.00 60.31 95 LYS A C 1
ATOM 726 O O . LYS A 1 95 ? -4.573 -3.686 3.471 1.00 60.31 95 LYS A O 1
ATOM 731 N N . PRO A 1 96 ? -4.645 -5.478 4.815 1.00 57.09 96 PRO A N 1
ATOM 732 C CA . PRO A 1 96 ? -3.589 -6.166 4.074 1.00 57.09 96 PRO A CA 1
ATOM 733 C C . PRO A 1 96 ? -3.923 -6.297 2.576 1.00 57.09 96 PRO A C 1
ATOM 735 O O . PRO A 1 96 ? -3.006 -6.383 1.769 1.00 57.09 96 PRO A O 1
ATOM 738 N N . GLU A 1 97 ? -5.212 -6.244 2.234 1.00 61.66 97 GLU A N 1
ATOM 739 C CA . GLU A 1 97 ? -5.797 -6.196 0.889 1.00 61.66 97 GLU A CA 1
ATOM 740 C C . GLU A 1 97 ? -5.527 -4.875 0.132 1.00 61.66 97 GLU A C 1
ATOM 742 O O . GLU A 1 97 ? -5.324 -4.892 -1.077 1.00 61.66 97 GLU A O 1
ATOM 747 N N . ASP A 1 98 ? -5.455 -3.739 0.835 1.00 67.00 98 ASP A N 1
ATOM 748 C CA . ASP A 1 98 ? -5.171 -2.402 0.284 1.00 67.00 98 ASP A CA 1
ATOM 749 C C . ASP A 1 98 ? -3.696 -1.996 0.414 1.00 67.00 98 ASP A C 1
ATOM 751 O O . ASP A 1 98 ? -3.294 -0.911 -0.015 1.00 67.00 98 ASP A O 1
ATOM 755 N N . ALA A 1 99 ? -2.868 -2.842 1.031 1.00 72.38 99 ALA A N 1
ATOM 756 C CA . ALA A 1 99 ? -1.443 -2.583 1.133 1.00 72.38 99 ALA A CA 1
ATOM 757 C C . ALA A 1 99 ? -0.841 -2.545 -0.278 1.00 72.38 99 ALA A C 1
ATOM 759 O O . ALA A 1 99 ? -0.879 -3.533 -1.009 1.00 72.38 99 ALA A O 1
ATOM 760 N N . LEU A 1 100 ? -0.278 -1.398 -0.657 1.00 81.25 100 LEU A N 1
ATOM 761 C CA . LEU A 1 100 ? 0.389 -1.256 -1.942 1.00 81.25 100 LEU A CA 1
ATOM 762 C C . LEU A 1 100 ? 1.845 -1.702 -1.829 1.00 81.25 100 LEU A C 1
ATOM 764 O O . LEU A 1 100 ? 2.593 -1.223 -0.974 1.00 81.25 100 LEU A O 1
ATOM 768 N N . VAL A 1 101 ? 2.248 -2.617 -2.702 1.00 82.12 101 VAL A N 1
ATOM 769 C CA . VAL A 1 101 ? 3.643 -2.990 -2.911 1.00 82.12 101 VAL A CA 1
ATOM 770 C C . VAL A 1 101 ? 4.242 -1.995 -3.891 1.00 82.12 101 VAL A C 1
ATOM 772 O O . VAL A 1 101 ? 3.776 -1.864 -5.021 1.00 82.12 101 VAL A O 1
ATOM 775 N N . LYS A 1 102 ? 5.271 -1.285 -3.436 1.00 89.50 102 LYS A N 1
ATOM 776 C CA . LYS A 1 102 ? 5.996 -0.294 -4.225 1.00 89.50 102 LYS A CA 1
ATOM 777 C C . LYS A 1 102 ? 7.183 -0.965 -4.902 1.00 89.50 102 LYS A C 1
ATOM 779 O O . LYS A 1 102 ? 8.080 -1.454 -4.216 1.00 89.50 102 LYS A O 1
ATOM 784 N N . ILE A 1 103 ? 7.192 -0.977 -6.229 1.00 87.06 103 ILE A N 1
ATOM 785 C CA . ILE A 1 103 ? 8.311 -1.471 -7.034 1.00 87.06 103 ILE A CA 1
ATOM 786 C C . ILE A 1 103 ? 8.915 -0.285 -7.770 1.00 87.06 103 ILE A C 1
ATOM 788 O O . ILE A 1 103 ? 8.216 0.433 -8.481 1.00 87.06 103 ILE A O 1
ATOM 792 N N . VAL A 1 104 ? 10.216 -0.074 -7.589 1.00 89.69 104 VAL A N 1
ATOM 793 C CA . VAL A 1 104 ? 10.951 0.966 -8.309 1.00 89.69 104 VAL A CA 1
ATOM 794 C C . VAL A 1 104 ? 11.680 0.322 -9.480 1.00 89.69 104 VAL A C 1
ATOM 796 O O . VAL A 1 104 ? 12.571 -0.505 -9.277 1.00 89.69 104 VAL A O 1
ATOM 799 N N . LEU A 1 105 ? 11.311 0.709 -10.699 1.00 86.25 105 LEU A N 1
ATOM 800 C CA . LEU A 1 105 ? 12.056 0.386 -11.909 1.00 86.25 105 LEU A CA 1
ATOM 801 C C . LEU A 1 105 ? 13.098 1.467 -12.152 1.00 86.25 105 LEU A C 1
ATOM 803 O O . LEU A 1 105 ? 12.803 2.661 -12.169 1.00 86.25 105 LEU A O 1
ATOM 807 N N . SER A 1 106 ? 14.332 1.027 -12.348 1.00 86.12 106 SER A N 1
ATOM 808 C CA . SER A 1 106 ? 15.476 1.885 -12.625 1.00 86.12 106 SER A CA 1
ATOM 809 C C . SER A 1 106 ? 16.201 1.388 -13.870 1.00 86.12 106 SER A C 1
ATOM 811 O O . SER A 1 106 ? 16.145 0.206 -14.203 1.00 86.12 106 SER A O 1
ATOM 813 N N . GLY A 1 107 ? 16.861 2.302 -14.582 1.00 80.06 107 GLY A N 1
ATOM 814 C CA . GLY A 1 107 ? 17.644 1.965 -15.775 1.00 80.06 107 GLY A CA 1
ATOM 815 C C . GLY A 1 107 ? 16.847 1.885 -17.081 1.00 80.06 107 GLY A C 1
ATOM 816 O O . GLY A 1 107 ? 17.454 1.637 -18.122 1.00 80.06 107 GLY A O 1
ATOM 817 N N . LEU A 1 108 ? 15.536 2.146 -17.051 1.00 81.44 108 LEU A N 1
ATOM 818 C CA . LEU A 1 108 ? 14.728 2.304 -18.259 1.00 81.44 108 LEU A CA 1
ATOM 819 C C . LEU A 1 108 ? 14.980 3.679 -18.896 1.00 81.44 108 LEU A C 1
ATOM 821 O O . LEU A 1 108 ? 15.172 4.651 -18.158 1.00 81.44 108 LEU A O 1
ATOM 825 N N . PRO A 1 109 ? 14.984 3.787 -20.237 1.00 87.44 109 PRO A N 1
ATOM 826 C CA . PRO A 1 109 ? 14.952 5.083 -20.899 1.00 87.44 109 PRO A CA 1
ATOM 827 C C . PRO A 1 109 ? 13.669 5.843 -20.557 1.00 87.44 109 PRO A C 1
ATOM 829 O O . PRO A 1 109 ? 12.728 5.291 -19.989 1.00 87.44 109 PRO A O 1
ATOM 832 N N . VAL A 1 110 ? 13.667 7.140 -20.852 1.00 90.50 110 VAL A N 1
ATOM 833 C CA . VAL A 1 110 ? 12.519 8.002 -20.577 1.00 90.50 110 VAL A CA 1
ATOM 834 C C . VAL A 1 110 ? 11.394 7.659 -21.562 1.00 90.50 110 VAL A C 1
ATOM 836 O O . VAL A 1 110 ? 11.442 8.059 -22.717 1.00 90.50 110 VAL A O 1
ATOM 839 N N . PHE A 1 111 ? 10.409 6.907 -21.087 1.00 89.81 111 PHE A N 1
ATOM 840 C CA . PHE A 1 111 ? 9.107 6.657 -21.704 1.00 89.81 111 PHE A CA 1
ATOM 841 C C . PHE A 1 111 ? 8.022 7.573 -21.136 1.00 89.81 111 PHE A C 1
ATOM 843 O O . PHE A 1 111 ? 8.107 8.002 -19.972 1.00 89.81 111 PHE A O 1
ATOM 850 N N . GLU A 1 112 ? 6.990 7.812 -21.944 1.00 93.19 112 GLU A N 1
ATOM 851 C CA . GLU A 1 112 ? 5.710 8.334 -21.474 1.00 93.19 112 GLU A CA 1
ATOM 852 C C . GLU A 1 112 ? 5.004 7.284 -20.604 1.00 93.19 112 GLU A C 1
ATOM 854 O O . GLU A 1 112 ? 5.269 6.084 -20.694 1.00 93.19 112 GLU A O 1
ATOM 859 N N . VAL A 1 113 ? 4.171 7.746 -19.670 1.00 92.75 113 VAL A N 1
ATOM 860 C CA . VAL A 1 113 ? 3.535 6.849 -18.692 1.00 92.75 113 VAL A CA 1
ATOM 861 C C . VAL A 1 113 ? 2.554 5.902 -19.383 1.00 92.75 113 VAL A C 1
ATOM 863 O O . VAL A 1 113 ? 2.493 4.740 -18.992 1.00 92.75 113 VAL A O 1
ATOM 866 N N . ASP A 1 114 ? 1.864 6.372 -20.422 1.00 95.06 114 ASP A N 1
ATOM 867 C CA . ASP A 1 114 ? 0.870 5.594 -21.164 1.00 95.06 114 ASP A CA 1
ATOM 868 C C . ASP A 1 114 ? 1.533 4.455 -21.957 1.00 95.06 114 ASP A C 1
ATOM 870 O O . ASP A 1 114 ? 1.177 3.296 -21.753 1.00 95.06 114 ASP A O 1
ATOM 874 N N . ASP A 1 115 ? 2.598 4.743 -22.716 1.00 93.56 115 ASP A N 1
ATOM 875 C CA . ASP A 1 115 ? 3.401 3.724 -23.418 1.00 93.56 115 ASP A CA 1
ATOM 876 C C . ASP A 1 115 ? 3.931 2.640 -22.466 1.00 93.56 115 ASP A C 1
ATOM 878 O O . ASP A 1 115 ? 3.965 1.447 -22.782 1.00 93.56 115 ASP A O 1
ATOM 882 N N . LEU A 1 116 ? 4.376 3.055 -21.273 1.00 89.56 116 LEU A N 1
ATOM 883 C CA . LEU A 1 116 ? 4.873 2.130 -20.261 1.00 89.56 116 LEU A CA 1
ATOM 884 C C . LEU A 1 116 ? 3.747 1.248 -19.708 1.00 89.56 116 LEU A C 1
ATOM 886 O O . LEU A 1 116 ? 3.989 0.071 -19.446 1.00 89.56 116 LEU A O 1
ATOM 890 N N . ILE A 1 117 ? 2.543 1.792 -19.514 1.00 92.31 117 ILE A N 1
ATOM 891 C CA . ILE A 1 117 ? 1.373 1.020 -19.079 1.00 92.31 117 ILE A CA 1
ATOM 892 C C . ILE A 1 117 ? 0.993 0.001 -20.156 1.00 92.31 117 ILE A C 1
ATOM 894 O O . ILE A 1 117 ? 0.856 -1.173 -19.822 1.00 92.31 117 ILE A O 1
ATOM 898 N N . GLU A 1 118 ? 0.920 0.398 -21.428 1.00 92.50 118 GLU A N 1
ATOM 899 C CA . GLU A 1 118 ? 0.594 -0.509 -22.538 1.00 92.50 118 GLU A CA 1
ATOM 900 C C . GLU A 1 118 ? 1.573 -1.691 -22.631 1.00 92.50 118 GLU A C 1
ATOM 902 O O . GLU A 1 118 ? 1.164 -2.853 -22.735 1.00 92.50 118 GLU A O 1
ATOM 907 N N . GLU A 1 119 ? 2.880 -1.430 -22.534 1.00 87.56 119 GLU A N 1
ATOM 908 C CA . GLU A 1 119 ? 3.885 -2.498 -22.541 1.00 87.56 119 GLU A CA 1
ATOM 909 C C . GLU A 1 119 ? 3.804 -3.385 -21.287 1.00 87.56 119 GLU A C 1
ATOM 911 O O . GLU A 1 119 ? 4.010 -4.599 -21.374 1.00 87.56 119 GLU A O 1
ATOM 916 N N . LEU A 1 120 ? 3.464 -2.840 -20.116 1.00 86.88 120 LEU A N 1
ATOM 917 C CA . LEU A 1 120 ? 3.242 -3.653 -18.913 1.00 86.88 120 LEU A CA 1
ATOM 918 C C . LEU A 1 120 ? 2.003 -4.549 -19.055 1.00 86.88 120 LEU A C 1
ATOM 920 O O . LEU A 1 120 ? 2.080 -5.738 -18.732 1.00 86.88 120 LEU A O 1
ATOM 924 N N . GLU A 1 121 ? 0.903 -4.029 -19.598 1.00 90.50 121 GLU A N 1
ATOM 925 C CA . GLU A 1 121 ? -0.332 -4.784 -19.837 1.00 90.50 121 GLU A CA 1
ATOM 926 C C . GLU A 1 121 ? -0.125 -5.917 -20.843 1.00 90.50 121 GLU A C 1
ATOM 928 O O . GLU A 1 121 ? -0.572 -7.044 -20.614 1.00 90.50 121 GLU A O 1
ATOM 933 N N . LYS A 1 122 ? 0.646 -5.668 -21.904 1.00 89.19 122 LYS A N 1
ATOM 934 C CA . LYS A 1 122 ? 1.055 -6.687 -22.884 1.00 89.19 122 LYS A CA 1
ATOM 935 C C . LYS A 1 122 ? 1.826 -7.847 -22.250 1.00 89.19 122 LYS A C 1
ATOM 937 O O . LYS A 1 122 ? 1.744 -8.979 -22.724 1.00 89.19 122 LYS A O 1
ATOM 942 N N . ASN A 1 123 ? 2.538 -7.582 -21.155 1.00 81.69 123 ASN A N 1
ATOM 943 C CA . ASN A 1 123 ? 3.244 -8.584 -20.357 1.00 81.69 123 ASN A CA 1
ATOM 944 C C . ASN A 1 123 ? 2.396 -9.150 -19.198 1.00 81.69 123 ASN A C 1
ATOM 946 O O . ASN A 1 123 ? 2.923 -9.864 -18.344 1.00 81.69 123 ASN A O 1
ATOM 950 N N . ASN A 1 124 ? 1.085 -8.883 -19.174 1.00 84.25 124 ASN A N 1
ATOM 951 C CA . ASN A 1 124 ? 0.142 -9.278 -18.120 1.00 84.25 124 ASN A CA 1
ATOM 952 C C . ASN A 1 124 ? 0.476 -8.693 -16.734 1.00 84.25 124 ASN A C 1
ATOM 954 O O . ASN A 1 124 ? 0.196 -9.310 -15.700 1.00 84.25 124 ASN A O 1
ATOM 958 N N . ILE A 1 125 ? 1.087 -7.508 -16.695 1.00 86.25 125 ILE A N 1
ATOM 959 C CA . ILE A 1 125 ? 1.418 -6.787 -15.466 1.00 86.25 125 ILE A CA 1
ATOM 960 C C . ILE A 1 125 ? 0.472 -5.593 -15.345 1.00 86.25 125 ILE A C 1
ATOM 962 O O . ILE A 1 125 ? 0.559 -4.644 -16.113 1.00 86.25 125 ILE A O 1
ATOM 966 N N . PHE A 1 126 ? -0.396 -5.616 -14.333 1.00 90.69 126 PHE A N 1
ATOM 967 C CA . PHE A 1 126 ? -1.407 -4.577 -14.106 1.00 90.69 126 PHE A CA 1
ATOM 968 C C . PHE A 1 126 ? -1.088 -3.775 -12.831 1.00 90.69 126 PHE A C 1
ATOM 970 O O . PHE A 1 126 ? -1.539 -4.137 -11.736 1.00 90.69 126 PHE A O 1
ATOM 977 N N . PRO A 1 127 ? -0.249 -2.725 -12.911 1.00 91.62 127 PRO A N 1
ATOM 978 C CA . PRO A 1 127 ? -0.024 -1.820 -11.788 1.00 91.62 127 PRO A CA 1
ATOM 979 C C . PRO A 1 127 ? -1.287 -0.998 -11.491 1.00 91.62 127 PRO A C 1
ATOM 981 O O . PRO A 1 127 ? -1.998 -0.580 -12.396 1.00 91.62 127 PRO A O 1
ATOM 984 N N . ARG A 1 128 ? -1.556 -0.714 -10.210 1.00 92.44 128 ARG A N 1
ATOM 985 C CA . ARG A 1 128 ? -2.654 0.181 -9.795 1.00 92.44 128 ARG A CA 1
ATOM 986 C C . ARG A 1 128 ? -2.339 1.640 -10.116 1.00 92.44 128 ARG A C 1
ATOM 988 O O . ARG A 1 128 ? -3.241 2.426 -10.373 1.00 92.44 128 ARG A O 1
ATOM 995 N N . GLU A 1 129 ? -1.067 2.010 -10.016 1.00 93.44 129 GLU A N 1
ATOM 996 C CA . GLU A 1 129 ? -0.592 3.360 -10.304 1.00 93.44 129 GLU A CA 1
ATOM 997 C C . GLU A 1 129 ? 0.864 3.305 -10.777 1.00 93.44 129 GLU A C 1
ATOM 999 O O . GLU A 1 129 ? 1.675 2.576 -10.197 1.00 93.44 129 GLU A O 1
ATOM 1004 N N . VAL A 1 130 ? 1.196 4.099 -11.797 1.00 94.50 130 VAL A N 1
ATOM 1005 C CA . VAL A 1 130 ? 2.556 4.279 -12.321 1.00 94.50 130 VAL A CA 1
ATOM 1006 C C . VAL A 1 130 ? 2.929 5.756 -12.208 1.00 94.50 130 VAL A C 1
ATOM 1008 O O . VAL A 1 130 ? 2.171 6.631 -12.619 1.00 94.50 130 VAL A O 1
ATOM 1011 N N . LYS A 1 131 ? 4.091 6.053 -11.620 1.00 95.50 131 LYS A N 1
ATOM 1012 C CA . LYS A 1 131 ? 4.603 7.419 -11.427 1.00 95.50 131 LYS A CA 1
ATOM 1013 C C . LYS A 1 131 ? 6.062 7.520 -11.837 1.00 95.50 131 LYS A C 1
ATOM 1015 O O . LYS A 1 131 ? 6.865 6.668 -11.476 1.00 95.50 131 LYS A O 1
ATOM 1020 N N . VAL A 1 132 ? 6.438 8.602 -12.510 1.00 94.81 132 VAL A N 1
ATOM 1021 C CA . VAL A 1 132 ? 7.852 8.925 -12.754 1.00 94.81 132 VAL A CA 1
ATOM 1022 C C . VAL A 1 132 ? 8.416 9.592 -11.500 1.00 94.81 132 VAL A C 1
ATOM 1024 O O . VAL A 1 132 ? 7.909 10.625 -11.074 1.00 94.81 132 VAL A O 1
ATOM 1027 N N . LEU A 1 133 ? 9.440 8.998 -10.886 1.00 93.00 133 LEU A N 1
ATOM 1028 C CA . LEU A 1 133 ? 10.084 9.540 -9.684 1.00 93.00 133 LEU A CA 1
ATOM 1029 C C . LEU A 1 133 ? 11.185 10.539 -10.020 1.00 93.00 133 LEU A C 1
ATOM 1031 O O . LEU A 1 133 ? 11.264 11.600 -9.409 1.00 93.00 133 LEU A O 1
ATOM 1035 N N . SER A 1 134 ? 12.057 10.196 -10.964 1.00 91.38 134 SER A N 1
ATOM 1036 C CA . SER A 1 134 ? 13.144 11.078 -11.377 1.00 91.38 134 SER A CA 1
ATOM 1037 C C . SER A 1 134 ? 13.593 10.778 -12.798 1.00 91.38 134 SER A C 1
ATOM 1039 O O . SER A 1 134 ? 13.452 9.663 -13.302 1.00 91.38 134 SER A O 1
ATOM 1041 N N . LYS A 1 135 ? 14.141 11.803 -13.449 1.00 92.81 135 LYS A N 1
ATOM 1042 C CA . LYS A 1 135 ? 14.821 11.700 -14.739 1.00 92.81 135 LYS A CA 1
ATOM 1043 C C . LYS A 1 135 ? 16.293 12.012 -14.493 1.00 92.81 135 LYS A C 1
ATOM 1045 O O . LYS A 1 135 ? 16.609 12.959 -13.778 1.00 92.81 135 LYS A O 1
ATOM 1050 N N . SER A 1 136 ? 17.188 11.188 -15.021 1.00 87.88 136 SER A N 1
ATOM 1051 C CA . SER A 1 136 ? 18.626 11.434 -14.941 1.00 87.88 136 SER A CA 1
ATOM 1052 C C . SER A 1 136 ? 18.978 12.649 -15.799 1.00 87.88 136 SER A C 1
ATOM 1054 O O . SER A 1 136 ? 18.530 12.739 -16.940 1.00 87.88 136 SER A O 1
ATOM 1056 N N . GLU A 1 137 ? 19.809 13.553 -15.276 1.00 80.62 137 GLU A N 1
ATOM 1057 C CA . GLU A 1 137 ? 20.265 14.761 -15.987 1.00 80.62 137 GLU A CA 1
ATOM 1058 C C . GLU A 1 137 ? 21.016 14.441 -17.294 1.00 80.62 137 GLU A C 1
ATOM 1060 O O . GLU A 1 137 ? 21.046 15.257 -18.207 1.00 80.62 137 GLU A O 1
ATOM 1065 N N . GLY A 1 138 ? 21.540 13.215 -17.436 1.00 82.12 138 GLY A N 1
ATOM 1066 C CA . GLY A 1 138 ? 22.134 12.700 -18.677 1.00 82.12 138 GLY A CA 1
ATOM 1067 C C . GLY A 1 138 ? 21.126 12.192 -19.721 1.00 82.12 138 GLY A C 1
ATOM 1068 O O . GLY A 1 138 ? 21.524 11.508 -20.662 1.00 82.12 138 GLY A O 1
ATOM 1069 N N . GLY A 1 139 ? 19.826 12.441 -19.535 1.00 72.12 139 GLY A N 1
ATOM 1070 C CA . GLY A 1 139 ? 18.764 12.293 -20.542 1.00 72.12 139 GLY A CA 1
ATOM 1071 C C . GLY A 1 139 ? 18.281 10.873 -20.848 1.00 72.12 139 GLY A C 1
ATOM 1072 O O . GLY A 1 139 ? 17.146 10.697 -21.274 1.00 72.12 139 GLY A O 1
ATOM 1073 N N . ASN A 1 140 ? 19.083 9.841 -20.587 1.00 86.50 140 ASN A N 1
ATOM 1074 C CA . ASN A 1 140 ? 18.782 8.497 -21.100 1.00 86.50 140 ASN A CA 1
ATOM 1075 C C . ASN A 1 140 ? 18.189 7.526 -20.079 1.00 86.50 140 ASN A C 1
ATOM 1077 O O . ASN A 1 140 ? 18.028 6.348 -20.394 1.00 86.50 140 ASN A O 1
ATOM 1081 N N . ARG A 1 141 ? 17.915 7.962 -18.845 1.00 90.19 141 ARG A N 1
ATOM 1082 C CA . ARG A 1 141 ? 17.389 7.076 -17.797 1.00 90.19 141 ARG A CA 1
ATOM 1083 C C . ARG A 1 141 ? 16.333 7.770 -16.955 1.00 90.19 141 ARG A C 1
ATOM 1085 O O . ARG A 1 141 ? 16.538 8.901 -16.521 1.00 90.19 141 ARG A O 1
ATOM 1092 N N . ALA A 1 142 ? 15.254 7.059 -16.670 1.00 92.00 142 ALA A N 1
ATOM 1093 C CA . ALA A 1 142 ? 14.233 7.452 -15.715 1.00 92.00 142 ALA A CA 1
ATOM 1094 C C . ALA A 1 142 ? 14.054 6.382 -14.634 1.00 92.00 142 ALA A C 1
ATOM 1096 O O . ALA A 1 142 ? 14.409 5.208 -14.791 1.00 92.00 142 ALA A O 1
ATOM 1097 N N . LEU A 1 143 ? 13.525 6.840 -13.508 1.00 92.38 143 LEU A N 1
ATOM 1098 C CA . LEU A 1 143 ? 13.116 6.029 -12.381 1.00 92.38 143 LEU A CA 1
ATOM 1099 C C . LEU A 1 143 ? 11.587 6.034 -12.339 1.00 92.38 143 LEU A C 1
ATOM 1101 O O . LEU A 1 143 ? 10.978 7.100 -12.238 1.00 92.38 143 LEU A O 1
ATOM 1105 N N . TYR A 1 144 ? 10.976 4.858 -12.398 1.00 93.69 144 TYR A N 1
ATOM 1106 C CA . TYR A 1 144 ? 9.526 4.689 -12.357 1.00 93.69 144 TYR A CA 1
ATOM 1107 C C . TYR A 1 144 ? 9.131 3.977 -11.072 1.00 93.69 144 TYR A C 1
ATOM 1109 O O . TYR A 1 144 ? 9.781 3.025 -10.651 1.00 93.69 144 TYR A O 1
ATOM 1117 N N . LEU A 1 145 ? 8.058 4.429 -10.444 1.00 93.56 145 LEU A N 1
ATOM 1118 C CA . LEU A 1 145 ? 7.430 3.797 -9.299 1.00 93.56 145 LEU A CA 1
ATOM 1119 C C . LEU A 1 145 ? 6.125 3.160 -9.746 1.00 93.56 145 LEU A C 1
ATOM 1121 O O . LEU A 1 145 ? 5.239 3.849 -10.247 1.00 93.56 145 LEU A O 1
ATOM 1125 N N . LEU A 1 146 ? 5.997 1.866 -9.499 1.00 93.25 146 LEU A N 1
ATOM 1126 C CA . LEU A 1 146 ? 4.785 1.106 -9.731 1.00 93.25 146 LEU A CA 1
ATOM 1127 C C . LEU A 1 146 ? 4.210 0.682 -8.392 1.00 93.25 146 LEU A C 1
ATOM 1129 O O . LEU A 1 146 ? 4.906 0.105 -7.552 1.00 93.25 146 LEU A O 1
ATOM 1133 N N . ASN A 1 147 ? 2.929 0.957 -8.210 1.00 91.44 147 ASN A N 1
ATOM 1134 C CA . ASN A 1 147 ? 2.176 0.550 -7.040 1.00 91.44 147 ASN A CA 1
ATOM 1135 C C . ASN A 1 147 ? 1.297 -0.639 -7.418 1.00 91.44 147 ASN A C 1
ATOM 1137 O O . ASN A 1 147 ? 0.389 -0.512 -8.235 1.00 91.44 147 ASN A O 1
ATOM 1141 N N . PHE A 1 148 ? 1.540 -1.788 -6.802 1.00 89.00 148 PHE A N 1
ATOM 1142 C CA . PHE A 1 148 ? 0.742 -2.999 -6.983 1.00 89.00 148 PHE A CA 1
ATOM 1143 C C . PHE A 1 148 ? -0.105 -3.270 -5.751 1.00 89.00 148 PHE A C 1
ATOM 1145 O O . PHE A 1 148 ? 0.304 -2.947 -4.640 1.00 89.00 148 PHE A O 1
ATOM 1152 N N . LEU A 1 149 ? -1.261 -3.905 -5.917 1.00 83.69 149 LEU A N 1
ATOM 1153 C CA . LEU A 1 149 ? -2.000 -4.442 -4.777 1.00 83.69 149 LEU A CA 1
ATOM 1154 C C . LEU A 1 149 ? -1.237 -5.642 -4.203 1.00 83.69 149 LEU A C 1
ATOM 1156 O O . LEU A 1 149 ? -0.705 -6.479 -4.937 1.00 83.69 149 LEU A O 1
ATOM 1160 N N . LYS A 1 150 ? -1.153 -5.751 -2.877 1.00 76.81 150 LYS A N 1
ATOM 1161 C CA . LYS A 1 150 ? -0.483 -6.888 -2.242 1.00 76.81 150 LYS A CA 1
ATOM 1162 C C . LYS A 1 150 ? -1.177 -8.194 -2.643 1.00 76.81 150 LYS A C 1
ATOM 1164 O O . LYS A 1 150 ? -2.350 -8.398 -2.361 1.00 76.81 150 LYS A O 1
ATOM 1169 N N . GLY A 1 151 ? -0.424 -9.085 -3.290 1.00 71.94 151 GLY A N 1
ATOM 1170 C CA . GLY A 1 151 ? -0.917 -10.371 -3.796 1.00 71.94 151 GLY A CA 1
ATOM 1171 C C . GLY A 1 151 ? -1.347 -10.370 -5.267 1.00 71.94 151 GLY A C 1
ATOM 1172 O O . GLY A 1 151 ? -1.568 -11.454 -5.801 1.00 71.94 151 GLY A O 1
ATOM 1173 N N . SER A 1 152 ? -1.405 -9.211 -5.940 1.00 74.25 152 SER A N 1
ATOM 1174 C CA . SER A 1 152 ? -1.742 -9.146 -7.372 1.00 74.25 152 SER A CA 1
ATOM 1175 C C . SER A 1 152 ? -0.586 -9.549 -8.288 1.00 74.25 152 SER A C 1
ATOM 1177 O O . SER A 1 152 ? -0.820 -9.895 -9.439 1.00 74.25 152 SER A O 1
ATOM 1179 N N . VAL A 1 153 ? 0.653 -9.535 -7.788 1.00 70.44 153 VAL A N 1
ATOM 1180 C CA . VAL A 1 153 ? 1.842 -9.917 -8.557 1.00 70.44 153 VAL A CA 1
ATOM 1181 C C . VAL A 1 153 ? 2.620 -10.984 -7.803 1.00 70.44 153 VAL A C 1
ATOM 1183 O O . VAL A 1 153 ? 3.105 -10.754 -6.692 1.00 70.44 153 VAL A O 1
ATOM 1186 N N . LYS A 1 154 ? 2.760 -12.163 -8.413 1.00 71.88 154 LYS A N 1
ATOM 1187 C CA . LYS A 1 154 ? 3.693 -13.188 -7.933 1.00 71.88 154 LYS A CA 1
ATOM 1188 C C . LYS A 1 154 ? 5.078 -12.877 -8.498 1.00 71.88 154 LYS A C 1
ATOM 1190 O O . LYS A 1 154 ? 5.220 -12.662 -9.696 1.00 71.88 154 LYS A O 1
ATOM 1195 N N . LEU A 1 155 ? 6.114 -12.907 -7.657 1.00 61.41 155 LEU A N 1
ATOM 1196 C CA . LEU A 1 155 ? 7.515 -12.691 -8.070 1.00 61.41 155 LEU A CA 1
ATOM 1197 C C . LEU A 1 155 ? 7.949 -13.597 -9.235 1.00 61.41 155 LEU A C 1
ATOM 1199 O O . LEU A 1 155 ? 8.805 -13.220 -10.028 1.00 61.41 155 LEU A O 1
ATOM 1203 N N . THR A 1 156 ? 7.340 -14.776 -9.359 1.00 64.62 156 THR A N 1
ATOM 1204 C CA . THR A 1 156 ? 7.568 -15.704 -10.470 1.00 64.62 156 THR A CA 1
ATOM 1205 C C . THR A 1 156 ? 7.111 -15.144 -11.817 1.00 64.62 156 THR A C 1
ATOM 1207 O O . THR A 1 156 ? 7.823 -15.323 -12.794 1.00 64.62 156 THR A O 1
ATOM 1210 N N . GLN A 1 157 ? 5.996 -14.407 -11.865 1.00 64.50 157 GLN A N 1
ATOM 1211 C CA . GLN A 1 157 ? 5.476 -13.800 -13.097 1.00 64.50 157 GLN A CA 1
ATOM 1212 C C . GLN A 1 157 ? 6.354 -12.636 -13.571 1.00 64.50 157 GLN A C 1
ATOM 1214 O O . GLN A 1 157 ? 6.596 -12.501 -14.764 1.00 64.50 157 GLN A O 1
ATOM 1219 N N . LEU A 1 158 ? 6.913 -11.852 -12.639 1.00 62.34 158 LEU A N 1
ATOM 1220 C CA . LEU A 1 158 ? 7.896 -10.814 -12.976 1.00 62.34 158 LEU A CA 1
ATOM 1221 C C . LEU A 1 158 ? 9.184 -11.415 -13.568 1.00 62.34 158 LEU A C 1
ATOM 1223 O O . LEU A 1 158 ? 9.708 -10.886 -14.542 1.00 62.34 158 LEU A O 1
ATOM 1227 N N . ARG A 1 159 ? 9.665 -12.546 -13.025 1.00 59.94 159 ARG A N 1
ATOM 1228 C CA . ARG A 1 159 ? 10.835 -13.271 -13.565 1.00 59.94 159 ARG A CA 1
ATOM 1229 C C . ARG A 1 159 ? 10.564 -13.917 -14.925 1.00 59.94 159 ARG A C 1
ATOM 1231 O O . ARG A 1 159 ? 11.490 -14.123 -15.700 1.00 59.94 159 ARG A O 1
ATOM 1238 N N . GLU A 1 160 ? 9.321 -14.296 -15.198 1.00 61.44 160 GLU A N 1
ATOM 1239 C CA . GLU A 1 160 ? 8.928 -14.917 -16.464 1.00 61.44 160 GLU A CA 1
ATOM 1240 C C . GLU A 1 160 ? 8.762 -13.873 -17.575 1.00 61.44 160 GLU A C 1
ATOM 1242 O O . GLU A 1 160 ? 9.270 -14.080 -18.675 1.00 61.44 160 GLU A O 1
ATOM 1247 N N . ALA A 1 161 ? 8.197 -12.704 -17.256 1.00 56.97 161 ALA A N 1
ATOM 1248 C CA . ALA A 1 161 ? 8.192 -11.542 -18.147 1.00 56.97 161 ALA A CA 1
ATOM 1249 C C . ALA A 1 161 ? 9.621 -11.072 -18.499 1.00 56.97 161 ALA A C 1
ATOM 1251 O O . ALA A 1 161 ? 9.886 -10.681 -19.634 1.00 56.97 161 ALA A O 1
ATOM 1252 N N . GLU A 1 162 ? 10.575 -11.187 -17.565 1.00 53.09 162 GLU A N 1
ATOM 1253 C CA . GLU A 1 162 ? 11.996 -10.909 -17.827 1.00 53.09 162 GLU A CA 1
ATOM 1254 C C . GLU A 1 162 ? 12.626 -11.915 -18.810 1.00 53.09 162 GLU A C 1
ATOM 1256 O O . GLU A 1 162 ? 13.441 -11.531 -19.647 1.00 53.09 162 GLU A O 1
ATOM 1261 N N . LYS A 1 163 ? 12.217 -13.191 -18.764 1.00 52.00 163 LYS A N 1
ATOM 1262 C CA . LYS A 1 163 ? 12.682 -14.234 -19.698 1.00 52.00 163 LYS A CA 1
ATOM 1263 C C . LYS A 1 163 ? 12.031 -14.150 -21.082 1.00 52.00 163 LYS A C 1
ATOM 1265 O O . LYS A 1 163 ? 12.639 -14.596 -22.051 1.00 52.00 163 LYS A O 1
ATOM 1270 N N . ALA A 1 164 ? 10.809 -13.620 -21.174 1.00 45.69 164 ALA A N 1
ATOM 1271 C CA . ALA A 1 164 ? 10.031 -13.543 -22.413 1.00 45.69 164 ALA A CA 1
ATOM 1272 C C . ALA A 1 164 ? 10.396 -12.342 -23.309 1.00 45.69 164 ALA A C 1
ATOM 1274 O O . ALA A 1 164 ? 10.000 -12.311 -24.472 1.00 45.69 164 ALA A O 1
ATOM 1275 N N . SER A 1 165 ? 11.166 -11.372 -22.803 1.00 42.88 165 SER A N 1
ATOM 1276 C CA . SER A 1 165 ? 11.650 -10.229 -23.584 1.00 42.88 165 SER A CA 1
ATOM 1277 C C . SER A 1 165 ? 12.850 -10.622 -24.469 1.00 42.88 165 SER A C 1
ATOM 1279 O O . SER A 1 165 ? 13.920 -10.936 -23.943 1.00 42.88 165 SER A O 1
ATOM 1281 N N . PRO A 1 166 ? 12.746 -10.566 -25.813 1.00 38.94 166 PRO A N 1
ATOM 1282 C CA . PRO A 1 166 ? 13.815 -10.960 -26.740 1.00 38.94 166 PRO A CA 1
ATOM 1283 C C . PRO A 1 166 ? 14.927 -9.900 -26.900 1.00 38.94 166 PRO A C 1
ATOM 1285 O O . PRO A 1 166 ? 15.623 -9.870 -27.915 1.00 38.94 166 PRO A O 1
ATOM 1288 N N . SER A 1 167 ? 15.124 -9.007 -25.925 1.00 42.75 167 SER A N 1
ATOM 1289 C CA . SER A 1 167 ? 16.149 -7.956 -25.984 1.00 42.75 167 SER A CA 1
ATOM 1290 C C . SER A 1 167 ? 16.926 -7.863 -24.665 1.00 42.75 167 SER A C 1
ATOM 1292 O O . SER A 1 167 ? 16.304 -7.827 -23.603 1.00 42.75 167 SER A O 1
ATOM 1294 N N . PRO A 1 168 ? 18.275 -7.778 -24.680 1.00 42.44 168 PRO A N 1
ATOM 1295 C CA . PRO A 1 168 ? 19.086 -7.825 -23.469 1.00 42.44 168 PRO A CA 1
ATOM 1296 C C . PRO A 1 168 ? 19.083 -6.452 -22.786 1.00 42.44 168 PRO A C 1
ATOM 1298 O O . PRO A 1 168 ? 20.049 -5.684 -22.859 1.00 42.44 168 PRO A O 1
ATOM 1301 N N . ARG A 1 169 ? 17.980 -6.114 -22.115 1.00 42.75 169 ARG A N 1
ATOM 1302 C CA . ARG A 1 169 ? 17.880 -4.939 -21.243 1.00 42.75 169 ARG A CA 1
ATOM 1303 C C . ARG A 1 169 ? 17.783 -5.407 -19.797 1.00 42.75 169 ARG A C 1
ATOM 1305 O O . ARG A 1 169 ? 16.887 -6.151 -19.428 1.00 42.75 169 ARG A O 1
ATOM 1312 N N . LYS A 1 170 ? 18.763 -4.980 -18.998 1.00 42.56 170 LYS A N 1
ATOM 1313 C CA . LYS A 1 170 ? 18.881 -5.296 -17.573 1.00 42.56 170 LYS A CA 1
ATOM 1314 C C . LYS A 1 170 ? 17.718 -4.652 -16.811 1.00 42.56 170 LYS A C 1
ATOM 1316 O O . LYS A 1 170 ? 17.590 -3.429 -16.858 1.00 42.56 170 LYS A O 1
ATOM 1321 N N . PHE A 1 171 ? 16.948 -5.447 -16.077 1.00 41.19 171 PHE A N 1
ATOM 1322 C CA . PHE A 1 171 ? 16.046 -4.970 -15.034 1.00 41.19 171 PHE A CA 1
ATOM 1323 C C . PHE A 1 171 ? 16.736 -5.117 -13.676 1.00 41.19 171 PHE A C 1
ATOM 1325 O O . PHE A 1 171 ? 17.314 -6.152 -13.362 1.00 41.19 171 PHE A O 1
ATOM 1332 N N . THR A 1 172 ? 16.689 -4.079 -12.848 1.00 42.94 172 THR A N 1
ATOM 1333 C CA . THR A 1 172 ? 17.034 -4.186 -11.426 1.00 42.94 172 THR A CA 1
ATOM 1334 C C . THR A 1 172 ? 15.808 -3.777 -10.625 1.00 42.94 172 THR A C 1
ATOM 1336 O O . THR A 1 172 ? 15.484 -2.590 -10.559 1.00 42.94 172 THR A O 1
ATOM 1339 N N . SER A 1 173 ? 15.092 -4.757 -10.062 1.00 39.25 173 SER A N 1
ATOM 1340 C CA . SER A 1 173 ? 13.949 -4.514 -9.178 1.00 39.25 173 SER A CA 1
ATOM 1341 C C . SER A 1 173 ? 14.419 -4.434 -7.728 1.00 39.25 173 SER A C 1
ATOM 1343 O O . SER A 1 173 ? 14.872 -5.434 -7.170 1.00 39.25 173 SER A O 1
ATOM 1345 N N . ASN A 1 174 ? 14.256 -3.277 -7.095 1.00 45.81 174 ASN A N 1
ATOM 1346 C CA . ASN A 1 174 ? 14.389 -3.161 -5.646 1.00 45.81 174 ASN A CA 1
ATOM 1347 C C . ASN A 1 174 ? 12.988 -3.242 -5.028 1.00 45.81 174 ASN A C 1
ATOM 1349 O O . ASN A 1 174 ? 12.148 -2.372 -5.267 1.00 45.81 174 ASN A O 1
ATOM 1353 N N . VAL A 1 175 ? 12.724 -4.299 -4.255 1.00 44.19 175 VAL A N 1
ATOM 1354 C CA . VAL A 1 175 ? 11.482 -4.443 -3.483 1.00 44.19 175 VAL A CA 1
ATOM 1355 C C . VAL A 1 175 ? 11.665 -3.702 -2.163 1.00 44.19 175 VAL A C 1
ATOM 1357 O O . VAL A 1 175 ? 12.416 -4.144 -1.297 1.00 44.19 175 VAL A O 1
ATOM 1360 N N . VAL A 1 176 ? 10.989 -2.565 -2.002 1.00 43.19 176 VAL A N 1
ATOM 1361 C CA . VAL A 1 176 ? 11.008 -1.808 -0.745 1.00 43.19 176 VAL A CA 1
ATOM 1362 C C . VAL A 1 176 ? 9.805 -2.239 0.089 1.00 43.19 176 VAL A C 1
ATOM 1364 O O . VAL A 1 176 ? 8.662 -1.900 -0.220 1.00 43.19 176 VAL A O 1
ATOM 1367 N N . ALA A 1 177 ? 10.055 -3.013 1.146 1.00 40.22 177 ALA A N 1
ATOM 1368 C CA . ALA A 1 177 ? 9.020 -3.378 2.105 1.00 40.22 177 ALA A CA 1
ATOM 1369 C C . ALA A 1 177 ? 8.566 -2.137 2.904 1.00 40.22 177 ALA A C 1
ATOM 1371 O O . ALA A 1 177 ? 9.401 -1.325 3.316 1.00 40.22 177 ALA A O 1
ATOM 1372 N N . PRO A 1 178 ? 7.260 -1.966 3.166 1.00 37.03 178 PRO A N 1
ATOM 1373 C CA . PRO A 1 178 ? 6.787 -0.887 4.018 1.00 37.03 178 PRO A CA 1
ATOM 1374 C C . PRO A 1 178 ? 7.127 -1.207 5.482 1.00 37.03 178 PRO A C 1
ATOM 1376 O O . PRO A 1 178 ? 6.531 -2.116 6.055 1.00 37.03 178 PRO A O 1
ATOM 1379 N N . GLY A 1 179 ? 8.054 -0.461 6.099 1.00 44.00 179 GLY A N 1
ATOM 1380 C CA . GLY A 1 179 ? 8.165 -0.449 7.566 1.00 44.00 179 GLY A CA 1
ATOM 1381 C C . GLY A 1 179 ? 9.535 -0.293 8.230 1.00 44.00 179 GLY A C 1
ATOM 1382 O O . GLY A 1 179 ? 9.567 -0.360 9.452 1.00 44.00 179 GLY A O 1
ATOM 1383 N N . LEU A 1 180 ? 10.644 -0.072 7.517 1.00 37.78 180 LEU A N 1
ATOM 1384 C CA . LEU A 1 180 ? 11.953 0.098 8.169 1.00 37.78 180 LEU A CA 1
ATOM 1385 C C . LEU A 1 180 ? 12.520 1.498 7.923 1.00 37.78 180 LEU A C 1
ATOM 1387 O O . LEU A 1 180 ? 12.984 1.827 6.834 1.00 37.78 180 LEU A O 1
ATOM 1391 N N . SER A 1 181 ? 12.450 2.336 8.957 1.00 35.22 181 SER A N 1
ATOM 1392 C CA . SER A 1 181 ? 13.177 3.599 9.033 1.00 35.22 181 SER A CA 1
ATOM 1393 C C . SER A 1 181 ? 14.665 3.319 9.242 1.00 35.22 181 SER A C 1
ATOM 1395 O O . SER A 1 181 ? 15.046 2.723 10.248 1.00 35.22 181 SER A O 1
ATOM 1397 N N . PHE A 1 182 ? 15.501 3.788 8.319 1.00 36.69 182 PHE A N 1
ATOM 1398 C CA . PHE A 1 182 ? 16.945 3.877 8.509 1.00 36.69 182 PHE A CA 1
ATOM 1399 C C . PHE A 1 182 ? 17.249 5.068 9.426 1.00 36.69 182 PHE A C 1
ATOM 1401 O O . PHE A 1 182 ? 17.141 6.217 9.002 1.00 36.69 182 PHE A O 1
ATOM 1408 N N . ALA A 1 183 ? 17.610 4.799 10.680 1.00 37.81 183 ALA A N 1
ATOM 1409 C CA . ALA A 1 183 ? 18.264 5.777 11.541 1.00 37.81 183 ALA A CA 1
ATOM 1410 C C . ALA A 1 183 ? 19.758 5.451 11.592 1.00 37.81 183 ALA A C 1
ATOM 1412 O O . ALA A 1 183 ? 20.162 4.357 11.985 1.00 37.81 183 ALA A O 1
ATOM 1413 N N . SER A 1 184 ? 20.549 6.411 11.122 1.00 38.34 184 SER A N 1
ATOM 1414 C CA . SER A 1 184 ? 21.998 6.350 11.022 1.00 38.34 184 SER A CA 1
ATOM 1415 C C . SER A 1 184 ? 22.701 6.257 12.374 1.00 38.34 184 SER A C 1
ATOM 1417 O O . SER A 1 184 ? 22.352 6.910 13.353 1.00 38.34 184 SER A O 1
ATOM 1419 N N . ILE A 1 185 ? 23.763 5.466 12.312 1.00 37.44 185 ILE A N 1
ATOM 1420 C CA . ILE A 1 185 ? 24.930 5.316 13.175 1.00 37.44 185 ILE A CA 1
ATOM 1421 C C . ILE A 1 185 ? 25.460 6.666 13.694 1.00 37.44 185 ILE A C 1
ATOM 1423 O O . ILE A 1 185 ? 25.801 7.547 12.905 1.00 37.44 185 ILE A O 1
ATOM 1427 N N . ALA A 1 186 ? 25.639 6.775 15.012 1.00 39.28 186 ALA A N 1
ATOM 1428 C CA . ALA A 1 186 ? 26.584 7.698 15.636 1.00 39.28 186 ALA A CA 1
ATOM 1429 C C . ALA A 1 186 ? 27.365 6.946 16.724 1.00 39.28 186 ALA A C 1
ATOM 1431 O O . ALA A 1 186 ? 26.786 6.307 17.600 1.00 39.28 186 ALA A O 1
ATOM 1432 N N . ALA A 1 187 ? 28.690 6.979 16.597 1.00 41.19 187 ALA A N 1
ATOM 1433 C CA . ALA A 1 187 ? 29.656 6.281 17.430 1.00 41.19 187 ALA A CA 1
ATOM 1434 C C . ALA A 1 187 ? 29.928 7.018 18.751 1.00 41.19 187 ALA A C 1
ATOM 1436 O O . ALA A 1 187 ? 29.990 8.246 18.783 1.00 41.19 187 ALA A O 1
ATOM 1437 N N . GLY A 1 188 ? 30.191 6.259 19.814 1.00 37.44 188 GLY A N 1
ATOM 1438 C CA . GLY A 1 188 ? 30.765 6.756 21.063 1.00 37.44 188 GLY A CA 1
ATOM 1439 C C . GLY A 1 188 ? 31.314 5.595 21.906 1.00 37.44 188 GLY A C 1
ATOM 1440 O O . GLY A 1 188 ? 30.591 4.615 22.089 1.00 37.44 188 GLY A O 1
ATOM 1441 N N . PRO A 1 189 ? 32.569 5.652 22.395 1.00 51.62 189 PRO A N 1
ATOM 1442 C CA . PRO A 1 189 ? 33.151 4.616 23.240 1.00 51.62 189 PRO A CA 1
ATOM 1443 C C . PRO A 1 189 ? 32.887 4.933 24.719 1.00 51.62 189 PRO A C 1
ATOM 1445 O O . PRO A 1 189 ? 33.173 6.033 25.188 1.00 51.62 189 PRO A O 1
ATOM 1448 N N . GLY A 1 190 ? 32.360 3.967 25.469 1.00 40.06 190 GLY A N 1
ATOM 1449 C CA . GLY A 1 190 ? 32.091 4.125 26.897 1.00 40.06 190 GLY A CA 1
ATOM 1450 C C . GLY A 1 190 ? 32.001 2.776 27.594 1.00 40.06 190 GLY A C 1
ATOM 1451 O O . GLY A 1 190 ? 30.999 2.079 27.501 1.00 40.06 190 GLY A O 1
ATOM 1452 N N . THR A 1 191 ? 33.091 2.414 28.259 1.00 44.78 191 THR A N 1
ATOM 1453 C CA . THR A 1 191 ? 33.289 1.258 29.138 1.00 44.78 191 THR A CA 1
ATOM 1454 C C . THR A 1 191 ? 32.313 1.224 30.317 1.00 44.78 191 THR A C 1
ATOM 1456 O O . THR A 1 191 ? 32.198 2.216 31.034 1.00 44.78 191 THR A O 1
ATOM 1459 N N . GLY A 1 192 ? 31.717 0.058 30.590 1.00 36.72 192 GLY A N 1
ATOM 1460 C CA . GLY A 1 192 ? 31.035 -0.219 31.858 1.00 36.72 192 GLY A CA 1
ATOM 1461 C C . GLY A 1 192 ? 30.151 -1.469 31.831 1.00 36.72 192 GLY A C 1
ATOM 1462 O O . GLY A 1 192 ? 28.987 -1.389 31.461 1.00 36.72 192 GLY A O 1
ATOM 1463 N N . SER A 1 193 ? 30.689 -2.616 32.257 1.00 44.19 193 SER A N 1
ATOM 1464 C CA . SER A 1 193 ? 29.899 -3.756 32.770 1.00 44.19 193 SER A CA 1
ATOM 1465 C C . SER A 1 193 ? 29.277 -3.362 34.127 1.00 44.19 193 SER A C 1
ATOM 1467 O O . SER A 1 193 ? 29.899 -2.539 34.809 1.00 44.19 193 SER A O 1
ATOM 1469 N N . PRO A 1 194 ? 28.133 -3.927 34.600 1.00 55.44 194 PRO A N 1
ATOM 1470 C CA . PRO A 1 194 ? 28.094 -5.317 35.096 1.00 55.44 194 PRO A CA 1
ATOM 1471 C C . PRO A 1 194 ? 26.662 -5.964 35.009 1.00 55.44 194 PRO A C 1
ATOM 1473 O O . PRO A 1 194 ? 25.942 -5.629 34.072 1.00 55.44 194 PRO A O 1
ATOM 1476 N N . PRO A 1 195 ? 26.243 -6.960 35.832 1.00 59.50 195 PRO A N 1
ATOM 1477 C CA . PRO A 1 195 ? 25.860 -8.290 35.342 1.00 59.50 195 PRO A CA 1
ATOM 1478 C C . PRO A 1 195 ? 24.379 -8.659 35.595 1.00 59.50 195 PRO A C 1
ATOM 1480 O O . PRO A 1 195 ? 23.719 -8.075 36.449 1.00 59.50 195 PRO A O 1
ATOM 1483 N N . GLY A 1 196 ? 23.875 -9.715 34.945 1.00 36.44 196 GLY A N 1
ATOM 1484 C CA . GLY A 1 196 ? 22.702 -10.428 35.469 1.00 36.44 196 GLY A CA 1
ATOM 1485 C C . GLY A 1 196 ? 21.767 -11.069 34.447 1.00 36.44 196 GLY A C 1
ATOM 1486 O O . GLY A 1 196 ? 20.940 -10.394 33.857 1.00 36.44 196 GLY A O 1
ATOM 1487 N N . ALA A 1 197 ? 21.863 -12.398 34.381 1.00 40.91 197 ALA A N 1
ATOM 1488 C CA . ALA A 1 197 ? 20.770 -13.364 34.242 1.00 40.91 197 ALA A CA 1
ATOM 1489 C C . ALA A 1 197 ? 19.883 -13.383 32.971 1.00 40.91 197 ALA A C 1
ATOM 1491 O O . ALA A 1 197 ? 18.973 -12.583 32.788 1.00 40.91 197 ALA A O 1
ATOM 1492 N N . SER A 1 198 ? 20.067 -14.492 32.237 1.00 48.91 198 SER A N 1
ATOM 1493 C CA . SER A 1 198 ? 19.052 -15.335 31.579 1.00 48.91 198 SER A CA 1
ATOM 1494 C C . SER A 1 198 ? 18.175 -14.720 30.486 1.00 48.91 198 SER A C 1
ATOM 1496 O O . SER A 1 198 ? 17.226 -14.002 30.772 1.00 48.91 198 SER A O 1
ATOM 1498 N N . THR A 1 199 ? 18.365 -15.177 29.246 1.00 42.94 199 THR A N 1
ATOM 1499 C CA . THR A 1 199 ? 17.492 -16.194 28.625 1.00 42.94 199 THR A CA 1
ATOM 1500 C C . THR A 1 199 ? 18.278 -16.845 27.482 1.00 42.94 199 THR A C 1
ATOM 1502 O O . THR A 1 199 ? 18.662 -16.168 26.535 1.00 42.94 199 THR A O 1
ATOM 1505 N N . ASP A 1 200 ? 18.561 -18.144 27.602 1.00 45.94 200 ASP A N 1
ATOM 1506 C CA . ASP A 1 200 ? 19.013 -18.993 26.494 1.00 45.94 200 ASP A CA 1
ATOM 1507 C C . ASP A 1 200 ? 17.846 -19.119 25.496 1.00 45.94 200 ASP A C 1
ATOM 1509 O O . ASP A 1 200 ? 17.039 -20.048 25.562 1.00 45.94 200 ASP A O 1
ATOM 1513 N N . GLU A 1 201 ? 17.702 -18.149 24.594 1.00 46.25 201 GLU A N 1
ATOM 1514 C CA . GLU A 1 201 ? 16.978 -18.368 23.345 1.00 46.25 201 GLU A CA 1
ATOM 1515 C C . GLU A 1 201 ? 17.940 -19.070 22.395 1.00 46.25 201 GLU A C 1
ATOM 1517 O O . GLU A 1 201 ? 18.788 -18.466 21.742 1.00 46.25 201 GLU A O 1
ATOM 1522 N N . LYS A 1 202 ? 17.815 -20.397 22.362 1.00 46.09 202 LYS A N 1
ATOM 1523 C CA . LYS A 1 202 ? 18.398 -21.254 21.338 1.00 46.09 202 LYS A CA 1
ATOM 1524 C C . LYS A 1 202 ? 17.704 -20.918 20.015 1.00 46.09 202 LYS A C 1
ATOM 1526 O O . LYS A 1 202 ? 16.744 -21.578 19.620 1.00 46.09 202 LYS A O 1
ATOM 1531 N N . GLU A 1 203 ? 18.143 -19.826 19.396 1.00 46.28 203 GLU A N 1
ATOM 1532 C CA . GLU A 1 203 ? 17.769 -19.424 18.048 1.00 46.28 203 GLU A CA 1
ATOM 1533 C C . GLU A 1 203 ? 18.118 -20.605 17.139 1.00 46.28 203 GLU A C 1
ATOM 1535 O O . GLU A 1 203 ? 19.268 -21.049 17.080 1.00 46.28 203 GLU A O 1
ATOM 1540 N N . ALA A 1 204 ? 17.095 -21.212 16.535 1.00 53.06 204 ALA A N 1
ATOM 1541 C CA . ALA A 1 204 ? 17.311 -22.286 15.582 1.00 53.06 204 ALA A CA 1
ATOM 1542 C C . ALA A 1 204 ? 18.250 -21.747 14.489 1.00 53.06 204 ALA A C 1
ATOM 1544 O O . ALA A 1 204 ? 17.995 -20.644 13.995 1.00 53.06 204 ALA A O 1
ATOM 1545 N N . PRO A 1 205 ? 19.330 -22.463 14.131 1.00 52.91 205 PRO A N 1
ATOM 1546 C CA . PRO A 1 205 ? 20.186 -22.032 13.042 1.00 52.91 205 PRO A CA 1
ATOM 1547 C C . PRO A 1 205 ? 19.308 -21.952 11.793 1.00 52.91 205 PRO A C 1
ATOM 1549 O O . PRO A 1 205 ? 18.761 -22.949 11.327 1.00 52.91 205 PRO A O 1
ATOM 1552 N N . ASN A 1 206 ? 19.084 -20.733 11.301 1.00 54.84 206 ASN A N 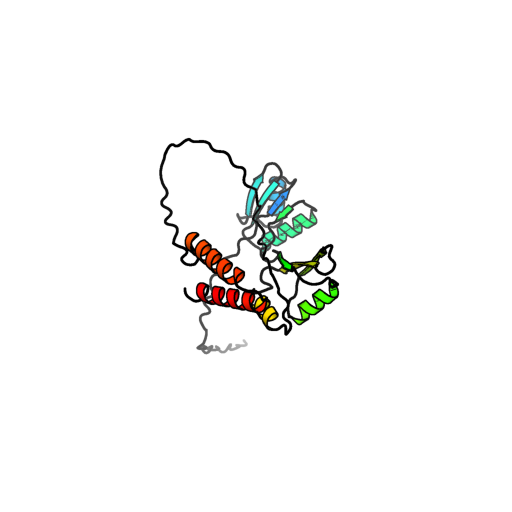1
ATOM 1553 C CA . ASN A 1 206 ? 18.569 -20.548 9.957 1.00 54.84 206 ASN A CA 1
ATOM 1554 C C . ASN A 1 206 ? 19.717 -20.953 9.029 1.00 54.84 206 ASN A C 1
ATOM 1556 O O . ASN A 1 206 ? 20.524 -20.106 8.651 1.00 54.84 206 ASN A O 1
ATOM 1560 N N . ASP A 1 207 ? 19.784 -22.245 8.703 1.00 55.72 207 ASP A N 1
ATOM 1561 C CA . ASP A 1 207 ? 20.781 -22.879 7.822 1.00 55.72 207 ASP A CA 1
ATOM 1562 C C . ASP A 1 207 ? 20.781 -22.311 6.378 1.00 55.72 207 ASP A C 1
ATOM 1564 O O . ASP A 1 207 ? 21.542 -22.760 5.532 1.00 55.72 207 ASP A O 1
ATOM 1568 N N . ASP A 1 208 ? 19.957 -21.294 6.104 1.00 58.47 208 ASP A N 1
ATOM 1569 C CA . ASP A 1 208 ? 19.733 -20.678 4.790 1.00 58.47 208 ASP A CA 1
ATOM 1570 C C . ASP A 1 208 ? 20.437 -19.321 4.591 1.00 58.47 208 ASP A C 1
ATOM 1572 O O . ASP A 1 208 ? 20.323 -18.703 3.529 1.00 58.47 208 ASP A O 1
ATOM 1576 N N . LEU A 1 209 ? 21.136 -18.796 5.601 1.00 67.50 209 LEU A N 1
ATOM 1577 C CA . LEU A 1 209 ? 21.789 -17.486 5.520 1.00 67.50 209 LEU A CA 1
ATOM 1578 C C . LEU A 1 209 ? 23.307 -17.636 5.587 1.00 67.50 209 LEU A C 1
ATOM 1580 O O . LEU A 1 209 ? 23.845 -18.115 6.581 1.00 67.50 209 LEU A O 1
ATOM 1584 N N . PHE A 1 210 ? 23.992 -17.167 4.536 1.00 63.81 210 PHE A N 1
ATOM 1585 C CA . PHE A 1 210 ? 25.454 -17.108 4.483 1.00 63.81 210 PHE A CA 1
ATOM 1586 C C . PHE A 1 210 ? 26.020 -16.518 5.772 1.00 63.81 210 PHE A C 1
ATOM 1588 O O . PHE A 1 210 ? 25.654 -15.407 6.180 1.00 63.81 210 PHE A O 1
ATOM 1595 N N . THR A 1 211 ? 26.975 -17.217 6.377 1.00 80.06 211 THR A N 1
ATOM 1596 C CA . THR A 1 211 ? 27.760 -16.626 7.455 1.00 80.06 211 THR A CA 1
ATOM 1597 C C . THR A 1 211 ? 28.547 -15.435 6.906 1.00 80.06 211 THR A C 1
ATOM 1599 O O . THR A 1 211 ? 28.922 -15.376 5.731 1.00 80.06 211 THR A O 1
ATOM 1602 N N . VAL A 1 212 ? 28.837 -14.456 7.765 1.00 69.06 212 VAL A N 1
ATOM 1603 C CA . VAL A 1 212 ? 29.587 -13.249 7.369 1.00 69.06 212 VAL A CA 1
ATOM 1604 C C . VAL A 1 212 ? 30.931 -13.614 6.720 1.00 69.06 212 VAL A C 1
ATOM 1606 O O . VAL A 1 212 ? 31.367 -12.965 5.771 1.00 69.06 212 VAL A O 1
ATOM 1609 N N . THR A 1 213 ? 31.565 -14.690 7.184 1.00 73.12 213 THR A N 1
ATOM 1610 C CA . THR A 1 213 ? 32.827 -15.200 6.640 1.00 73.12 213 THR A CA 1
ATOM 1611 C C . THR A 1 213 ? 32.665 -15.760 5.222 1.00 73.12 213 THR A C 1
ATOM 1613 O O . THR A 1 213 ? 33.499 -15.470 4.363 1.00 73.12 213 THR A O 1
ATOM 1616 N N . GLU A 1 214 ? 31.586 -16.495 4.940 1.00 76.31 214 GLU A N 1
ATOM 1617 C CA . GLU A 1 214 ? 31.283 -17.028 3.601 1.00 76.31 214 GLU A CA 1
ATOM 1618 C C . GLU A 1 214 ? 30.936 -15.916 2.616 1.00 76.31 214 GLU A C 1
ATOM 1620 O O . GLU A 1 214 ? 31.456 -15.893 1.500 1.00 76.31 214 GLU A O 1
ATOM 1625 N N . PHE A 1 215 ? 30.134 -14.941 3.048 1.00 78.75 215 PHE A N 1
ATOM 1626 C CA . PHE A 1 215 ? 29.799 -13.782 2.226 1.00 78.75 215 PHE A CA 1
ATOM 1627 C C . PHE A 1 215 ? 31.048 -12.971 1.848 1.00 78.75 215 PHE A C 1
ATOM 1629 O O . PHE A 1 215 ? 31.226 -12.591 0.689 1.00 78.75 215 PHE A O 1
ATOM 1636 N N . LEU A 1 216 ? 31.953 -12.730 2.802 1.00 69.38 216 LEU A N 1
ATOM 1637 C CA . LEU A 1 216 ? 33.205 -12.018 2.531 1.00 69.38 216 LEU A CA 1
ATOM 1638 C C . LEU A 1 216 ? 34.157 -12.832 1.643 1.00 69.38 216 LEU A C 1
ATOM 1640 O O . LEU A 1 216 ? 34.867 -12.246 0.821 1.00 69.38 216 LEU A O 1
ATOM 1644 N N . GLY A 1 217 ? 34.157 -14.161 1.767 1.00 77.69 217 GLY A N 1
ATOM 1645 C CA . GLY A 1 217 ? 34.864 -15.060 0.852 1.00 77.69 217 GLY A CA 1
ATOM 1646 C C . GLY A 1 217 ? 34.339 -14.944 -0.580 1.00 77.69 217 GLY A C 1
ATOM 1647 O O . GLY A 1 217 ? 35.120 -14.704 -1.505 1.00 77.69 217 GLY A O 1
ATOM 1648 N N . LEU A 1 218 ? 33.015 -14.997 -0.743 1.00 77.88 218 LEU A N 1
ATOM 1649 C CA . LEU A 1 218 ? 32.328 -14.848 -2.026 1.00 77.88 218 LEU A CA 1
ATOM 1650 C C . LEU A 1 218 ? 32.613 -13.488 -2.671 1.00 77.88 218 LEU A C 1
ATOM 1652 O O . LEU A 1 218 ? 32.957 -13.412 -3.850 1.00 77.88 218 LEU A O 1
ATOM 1656 N N . ALA A 1 219 ? 32.526 -12.408 -1.893 1.00 72.88 219 ALA A N 1
ATOM 1657 C CA . ALA A 1 219 ? 32.788 -11.058 -2.376 1.00 72.88 219 ALA A CA 1
ATOM 1658 C C . ALA A 1 219 ? 34.238 -10.890 -2.865 1.00 72.88 219 ALA A C 1
ATOM 1660 O O . ALA A 1 219 ? 34.472 -10.251 -3.894 1.00 72.88 219 ALA A O 1
ATOM 1661 N N . ARG A 1 220 ? 35.217 -11.495 -2.174 1.00 78.38 220 ARG A N 1
ATOM 1662 C CA . ARG A 1 220 ? 36.629 -11.479 -2.593 1.00 78.38 220 ARG A CA 1
ATOM 1663 C C . ARG A 1 220 ? 36.865 -12.291 -3.866 1.00 78.38 220 ARG A C 1
ATOM 1665 O O . ARG A 1 220 ? 37.566 -11.805 -4.752 1.00 78.38 220 ARG A O 1
ATOM 1672 N N . GLU A 1 221 ? 36.275 -13.481 -3.986 1.00 79.88 221 GLU A N 1
ATOM 1673 C CA . GLU A 1 221 ? 36.384 -14.313 -5.196 1.00 79.88 221 GLU A CA 1
ATOM 1674 C C . GLU A 1 221 ? 35.724 -13.629 -6.404 1.00 79.88 221 GLU A C 1
ATOM 1676 O O . GLU A 1 221 ? 36.312 -13.574 -7.488 1.00 79.88 221 GLU A O 1
ATOM 1681 N N . MET A 1 222 ? 34.557 -13.010 -6.200 1.00 79.81 222 MET A N 1
ATOM 1682 C CA . MET A 1 222 ? 33.857 -12.224 -7.217 1.00 79.81 222 MET A CA 1
ATOM 1683 C C . MET A 1 222 ? 34.690 -11.031 -7.683 1.00 79.81 222 MET A C 1
ATOM 1685 O O . MET A 1 222 ? 34.869 -10.839 -8.885 1.00 79.81 222 MET A O 1
ATOM 1689 N N . TYR A 1 223 ? 35.264 -10.264 -6.757 1.00 75.81 223 TYR A N 1
ATOM 1690 C CA . TYR A 1 223 ? 36.101 -9.119 -7.108 1.00 75.81 223 TYR A CA 1
ATOM 1691 C C . TYR A 1 223 ? 37.389 -9.541 -7.835 1.00 75.81 223 TYR A C 1
ATOM 1693 O O . TYR A 1 223 ? 37.789 -8.902 -8.807 1.00 75.81 223 TYR A O 1
ATOM 1701 N N . ALA A 1 224 ? 38.017 -10.646 -7.418 1.00 84.69 224 ALA A N 1
ATOM 1702 C CA . ALA A 1 224 ? 39.227 -11.179 -8.046 1.00 84.69 224 ALA A CA 1
ATOM 1703 C C . ALA A 1 224 ? 38.995 -11.746 -9.458 1.00 84.69 224 ALA A C 1
ATOM 1705 O O . ALA A 1 224 ? 39.925 -11.757 -10.267 1.00 84.69 224 ALA A O 1
ATOM 1706 N N . ARG A 1 225 ? 37.783 -12.229 -9.762 1.00 81.06 225 ARG A N 1
ATOM 1707 C CA . ARG A 1 225 ? 37.401 -12.659 -11.116 1.00 81.06 225 ARG A CA 1
ATOM 1708 C C . ARG A 1 225 ? 37.001 -11.477 -11.990 1.00 81.06 225 ARG A C 1
ATOM 1710 O O . ARG A 1 225 ? 37.515 -11.356 -13.096 1.00 81.06 225 ARG A O 1
ATOM 1717 N N . LEU A 1 226 ? 36.171 -10.567 -11.478 1.00 80.38 226 LEU A N 1
ATOM 1718 C CA . LEU A 1 226 ? 35.727 -9.390 -12.230 1.00 80.38 226 LEU A CA 1
ATOM 1719 C C . LEU A 1 226 ? 36.879 -8.438 -12.577 1.00 80.38 226 LEU A C 1
ATOM 1721 O O . LEU A 1 226 ? 36.843 -7.823 -13.639 1.00 80.38 226 LEU A O 1
ATOM 1725 N N . SER A 1 227 ? 37.918 -8.351 -11.740 1.00 86.50 227 SER A N 1
ATOM 1726 C CA . SER A 1 227 ? 39.108 -7.532 -12.021 1.00 86.50 227 SER A CA 1
ATOM 1727 C C . SER A 1 227 ? 39.972 -8.060 -13.169 1.00 86.50 227 SER A C 1
ATOM 1729 O O . SER A 1 227 ? 40.781 -7.311 -13.712 1.00 86.50 227 SER A O 1
ATOM 1731 N N . LYS A 1 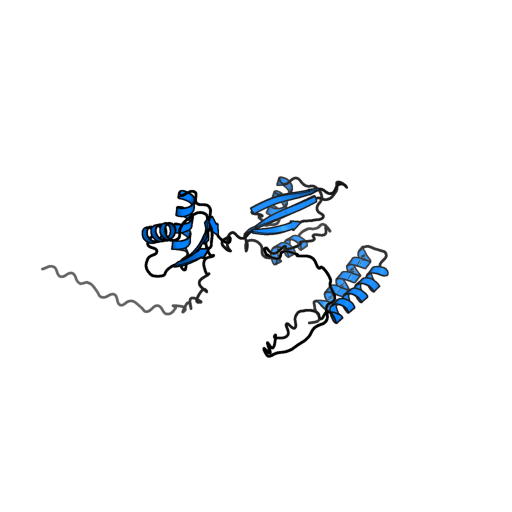228 ? 39.800 -9.330 -13.553 1.00 87.12 228 LYS A N 1
ATOM 1732 C CA . LYS A 1 228 ? 40.493 -9.956 -14.689 1.00 87.12 228 LYS A CA 1
ATOM 1733 C C . LYS A 1 228 ? 39.675 -9.913 -15.978 1.00 87.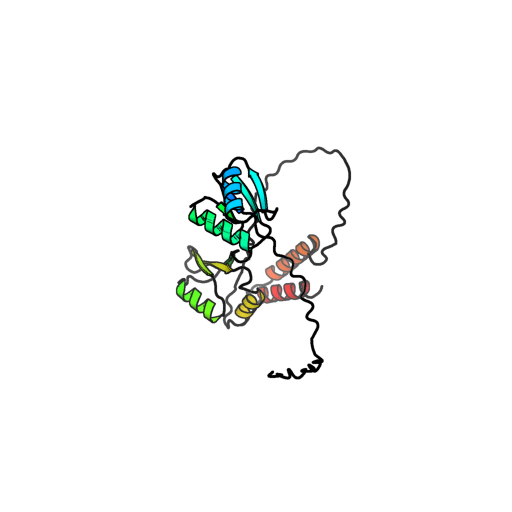12 228 LYS A C 1
ATOM 1735 O O . LYS A 1 228 ? 40.224 -10.187 -17.040 1.00 87.12 228 LYS A O 1
ATOM 1740 N N . CYS A 1 229 ? 38.389 -9.580 -15.895 1.00 92.06 229 CYS A N 1
ATOM 1741 C CA . CYS A 1 229 ? 37.511 -9.495 -17.052 1.00 92.06 229 CYS A CA 1
ATOM 1742 C C . CYS A 1 229 ? 37.675 -8.141 -17.744 1.00 92.06 229 CYS A C 1
ATOM 1744 O O . CYS A 1 229 ? 37.455 -7.087 -17.140 1.00 92.06 229 CYS A O 1
ATOM 1746 N N . THR A 1 230 ? 38.007 -8.171 -19.029 1.00 91.25 230 THR A N 1
ATOM 1747 C CA . THR A 1 230 ? 38.193 -6.959 -19.843 1.00 91.25 230 THR A CA 1
ATOM 1748 C C . THR A 1 230 ? 36.933 -6.591 -20.612 1.00 91.25 230 THR A C 1
ATOM 1750 O O . THR A 1 230 ? 36.713 -5.423 -20.935 1.00 91.25 230 THR A O 1
ATOM 1753 N N . THR A 1 231 ? 36.067 -7.576 -20.857 1.00 87.44 231 THR A N 1
ATOM 1754 C CA . THR A 1 231 ? 34.831 -7.401 -21.613 1.00 87.44 231 THR A CA 1
ATOM 1755 C C . THR A 1 231 ? 33.598 -7.609 -20.743 1.00 87.44 231 THR A C 1
ATOM 1757 O O . THR A 1 231 ? 33.603 -8.296 -19.718 1.00 87.44 231 THR A O 1
ATOM 1760 N N . ARG A 1 232 ? 32.490 -6.997 -21.168 1.00 71.69 232 ARG A N 1
ATOM 1761 C CA . ARG A 1 232 ? 31.197 -7.115 -20.488 1.00 71.69 232 ARG A CA 1
ATOM 1762 C C . ARG A 1 232 ? 30.707 -8.566 -20.442 1.00 71.69 232 ARG A C 1
ATOM 1764 O O . ARG A 1 232 ? 30.090 -8.953 -19.458 1.00 71.69 232 ARG A O 1
ATOM 1771 N N . GLU A 1 233 ? 30.965 -9.350 -21.482 1.00 81.88 233 GLU A N 1
ATOM 1772 C CA . GLU A 1 233 ? 30.537 -10.751 -21.568 1.00 81.88 233 GLU A CA 1
ATOM 1773 C C . GLU A 1 233 ? 31.284 -11.635 -20.567 1.00 81.88 233 GLU A C 1
ATOM 1775 O O . GLU A 1 233 ? 30.644 -12.388 -19.837 1.00 81.88 233 GLU A O 1
ATOM 1780 N N . GLU A 1 234 ? 32.602 -11.464 -20.432 1.00 81.19 234 GLU A N 1
ATOM 1781 C CA . GLU A 1 234 ? 33.408 -12.164 -19.422 1.00 81.19 234 GLU A CA 1
ATOM 1782 C C . GLU A 1 234 ? 32.927 -11.870 -17.997 1.00 81.19 234 GLU A C 1
ATOM 1784 O O . GLU A 1 234 ? 32.831 -12.780 -17.176 1.00 81.19 234 GLU A O 1
ATOM 1789 N N . GLN A 1 235 ? 32.562 -10.616 -17.708 1.00 76.25 235 GLN A N 1
ATOM 1790 C CA . GLN A 1 235 ? 32.022 -10.227 -16.400 1.00 76.25 235 GLN A CA 1
ATOM 1791 C C . GLN A 1 235 ? 30.680 -10.911 -16.111 1.00 76.25 235 GLN A C 1
ATOM 1793 O O . GLN A 1 235 ? 30.436 -11.340 -14.983 1.00 76.25 235 GLN A O 1
ATOM 1798 N N . PHE A 1 236 ? 29.817 -11.036 -17.124 1.00 77.88 236 PHE A N 1
ATOM 1799 C CA . PHE A 1 236 ? 28.531 -11.722 -16.998 1.00 77.88 236 PHE A CA 1
ATOM 1800 C C . PHE A 1 236 ? 28.692 -13.229 -16.811 1.00 77.88 236 PHE A C 1
ATOM 1802 O O . PHE A 1 236 ? 28.016 -13.801 -15.957 1.00 77.88 236 PHE A O 1
ATOM 1809 N N . PHE A 1 237 ? 29.610 -13.860 -17.545 1.00 83.31 237 PHE A N 1
ATOM 1810 C CA . PHE A 1 237 ? 29.930 -15.273 -17.359 1.00 83.31 237 PHE A CA 1
ATOM 1811 C C . PHE A 1 237 ? 30.541 -15.543 -15.983 1.00 83.31 237 PHE A C 1
ATOM 1813 O O . PHE A 1 237 ? 30.088 -16.454 -15.293 1.00 83.31 237 PHE A O 1
ATOM 1820 N N . ALA A 1 238 ? 31.492 -14.717 -15.540 1.00 79.94 238 ALA A N 1
ATOM 1821 C CA . ALA A 1 238 ? 32.112 -14.851 -14.224 1.00 79.94 238 ALA A CA 1
ATOM 1822 C C . ALA A 1 238 ? 31.090 -14.696 -13.087 1.00 79.94 238 ALA A C 1
ATOM 1824 O O . ALA A 1 238 ? 31.126 -15.456 -12.119 1.00 79.94 238 ALA A O 1
ATOM 1825 N N . LEU A 1 239 ? 30.159 -13.743 -13.215 1.00 78.44 239 LEU A N 1
ATOM 1826 C CA . LEU A 1 239 ? 29.085 -13.531 -12.245 1.00 78.44 239 LEU A CA 1
ATOM 1827 C C . LEU A 1 239 ? 28.083 -14.694 -12.244 1.00 78.44 239 LEU A C 1
ATOM 1829 O O . LEU A 1 239 ? 27.706 -15.170 -11.177 1.00 78.44 239 LEU A O 1
ATOM 1833 N N . HIS A 1 240 ? 27.680 -15.175 -13.422 1.00 80.75 240 HIS A N 1
ATOM 1834 C CA . HIS A 1 240 ? 26.780 -16.319 -13.563 1.00 80.75 240 HIS A CA 1
ATOM 1835 C C . HIS A 1 240 ? 27.380 -17.592 -12.954 1.00 80.75 240 HIS A C 1
ATOM 1837 O O . HIS A 1 240 ? 26.708 -18.281 -12.192 1.00 80.75 240 HIS A O 1
ATOM 1843 N N . GLU A 1 241 ? 28.652 -17.885 -13.231 1.00 79.94 241 GLU A N 1
ATOM 1844 C CA . GLU A 1 241 ? 29.354 -19.049 -12.680 1.00 79.94 241 GLU A CA 1
ATOM 1845 C C . GLU A 1 241 ? 29.421 -18.994 -11.144 1.00 79.94 241 GLU A C 1
ATOM 1847 O O . GLU A 1 241 ? 29.174 -19.997 -10.476 1.00 79.94 241 GLU A O 1
ATOM 1852 N N . LEU A 1 242 ? 29.669 -17.809 -10.572 1.00 75.75 242 LEU A N 1
ATOM 1853 C CA . LEU A 1 242 ? 29.635 -17.582 -9.124 1.00 75.75 242 LEU A CA 1
ATOM 1854 C C . LEU A 1 242 ? 28.228 -17.752 -8.540 1.00 75.75 242 LEU A C 1
ATOM 1856 O O . LEU A 1 242 ? 28.068 -18.406 -7.514 1.00 75.75 242 LEU A O 1
ATOM 1860 N N . MET A 1 243 ? 27.194 -17.224 -9.193 1.00 74.06 243 MET A N 1
ATOM 1861 C CA . MET A 1 243 ? 25.814 -17.407 -8.735 1.00 74.06 243 MET A CA 1
ATOM 1862 C C . MET A 1 243 ? 25.399 -18.879 -8.770 1.00 74.06 243 MET A C 1
ATOM 1864 O O . MET A 1 243 ? 24.807 -19.363 -7.811 1.00 74.06 243 MET A O 1
ATOM 1868 N N . VAL A 1 244 ? 25.751 -19.619 -9.823 1.00 75.94 244 VAL A N 1
ATOM 1869 C CA . VAL A 1 244 ? 25.440 -21.052 -9.919 1.00 75.94 244 VAL A CA 1
ATOM 1870 C C . VAL A 1 244 ? 26.174 -21.849 -8.840 1.00 75.94 244 VAL A C 1
ATOM 1872 O O . VAL A 1 244 ? 25.557 -22.663 -8.157 1.00 75.94 244 VAL A O 1
ATOM 1875 N N . LYS A 1 245 ? 27.467 -21.577 -8.631 1.00 74.50 245 LYS A N 1
ATOM 1876 C CA . LYS A 1 245 ? 28.307 -22.283 -7.653 1.00 74.50 245 LYS A CA 1
ATOM 1877 C C . LYS A 1 245 ? 27.815 -22.135 -6.208 1.00 74.50 245 LYS A C 1
ATOM 1879 O O . LYS A 1 245 ? 28.008 -23.056 -5.426 1.00 74.50 245 LYS A O 1
ATOM 1884 N N . TYR A 1 246 ? 27.190 -21.011 -5.856 1.00 65.44 246 TYR A N 1
ATOM 1885 C CA . TYR A 1 246 ? 26.809 -20.712 -4.468 1.00 65.44 246 TYR A CA 1
ATOM 1886 C C . TYR A 1 246 ? 25.303 -20.754 -4.188 1.00 65.44 246 TYR A C 1
ATOM 1888 O O . TYR A 1 246 ? 24.923 -20.852 -3.029 1.00 65.44 246 TYR A O 1
ATOM 1896 N N . ILE A 1 247 ? 24.444 -20.708 -5.213 1.00 66.06 247 ILE A N 1
ATOM 1897 C CA . ILE A 1 247 ? 22.981 -20.810 -5.047 1.00 66.06 247 ILE A CA 1
ATOM 1898 C C . ILE A 1 247 ? 22.490 -22.262 -5.191 1.00 66.06 247 ILE A C 1
ATOM 1900 O O . ILE A 1 247 ? 21.404 -22.571 -4.720 1.00 66.06 247 ILE A O 1
ATOM 1904 N N . TYR A 1 248 ? 23.264 -23.158 -5.821 1.00 55.00 248 TYR A N 1
ATOM 1905 C CA . TYR A 1 248 ? 22.821 -24.530 -6.132 1.00 55.00 248 TYR A CA 1
ATOM 1906 C C . TYR A 1 248 ? 23.595 -25.653 -5.419 1.00 55.00 248 TYR A C 1
ATOM 1908 O O . TYR A 1 248 ? 23.366 -26.821 -5.727 1.00 55.00 248 TYR A O 1
ATOM 1916 N N . VAL A 1 249 ? 24.523 -25.341 -4.507 1.00 48.72 249 VAL A N 1
ATOM 1917 C CA . VAL A 1 249 ? 25.321 -26.362 -3.785 1.00 48.72 249 VAL A CA 1
ATOM 1918 C C . VAL A 1 249 ? 24.805 -26.627 -2.358 1.00 48.72 249 VAL A C 1
ATOM 1920 O O . VAL A 1 249 ? 25.304 -27.534 -1.696 1.00 48.72 249 VAL A O 1
ATOM 1923 N N . HIS A 1 250 ? 23.754 -25.933 -1.917 1.00 46.59 250 HIS A N 1
ATOM 1924 C CA . HIS A 1 250 ? 23.067 -26.202 -0.652 1.00 46.59 250 HIS A CA 1
ATOM 1925 C C . HIS A 1 250 ? 21.565 -26.368 -0.867 1.00 46.59 250 HIS A C 1
ATOM 1927 O O . HIS A 1 250 ? 20.995 -25.558 -1.632 1.00 46.59 250 HIS A O 1
#

Secondary structure (DSSP, 8-state):
--------------S------------PPPPPEEEES--HHHHHHHHHHTT-TTTSEEEEEETTEEEEEES-HHHHHHHHHHHHHTT--EEE---TTTPEEEEEEEEE----HHHHHHHHHHTT---SEEEEEEE-TTSS-EEEEEEEETTS--HHHHHHHHHH-SS----EEEEE-TT---------------------------TTS--HHHHHHHHHHHHHHHTT--SHHHHHHHHHHHHHHHHS--

Radius of gyration: 29.46 Å; chains: 1; bounding box: 104×58×62 Å